Protein AF-X1BJ03-F1 (afdb_monomer_lite)

InterPro domains:
  IPR021871 Protein of unknown function DUF3482 [PF11981] (93-290)

Radius of gyration: 31.01 Å; chains: 1; bounding box: 67×54×96 Å

Foldseek 3Di:
DLVVLVVVLVPDPQNLVSLVVVLVVCVVPPPPPVVSVVSVVVNVQDEEEAEDALCDADDPVVLSVLSSVQSSVGQYEYEHAHPDPNPRVVVVCVSVVVRHPYYYYDHPVPDDLVSVLVVLCVSLVRDVVCVVVSNVVSVVSVVLVVVLVVVLVVLVVVLVVCLQPDDDDDDDDVPDDCVVVVVVRVVVNLVVSLVSLVVSVVVSCVSVVVVVVPVVPVPPVPVSVPLPDPVSVVVLVDDPVNVVVPDDPPDDPDDDDDDDDPDPDDPPPDPPDDRPSDDHDDDDDDDDDDDD

pLDDT: mean 72.12, std 21.77, range [25.84, 94.5]

Secondary structure (DSSP, 8-state):
-HHHHHHHHHH-S-HHHHHHHHHHHTTTSSTTHHHHHHHHHHTT-PPEEEEE-TTS---HHHHHHHHHHHHT---EEEEE--SS--TTHHHHHHHHHTT-SEEEE--TTT--HHHHHHHHHHHHHH-GGGHHHHHHHHHHHHHHHHHHHHHHHHHHHHHHHHHHT--------TT--HHHHHHHHHHHHHHHHHHHHHHHHHHHHHHTTGGGGTGGGT---TTGGGTTSTTHHHHTT--THHHHHSS------SS--------S-------TT-------------------

Organism: NCBI:txid412755

Sequence (292 aa):
MLAEVGSPLSESRDPLAELRQFCEKYSASDQFEAEREVCRVLCEEPAVLYVIDSSKPLRKIHEAEMELLMLTGLPRLAILNPTADPVHESEWRAKLGQRFGAVATFNAHQARARDRVALVRTLATVVDKWRDKLSQIADEIENDWSHRVNESAHSIVKLLSKSIGHTRTVAVAPGENREPLIEAAKKKFHSDLQEKERLLHSTLQSLFLHEKVGLAEKVELTYLSDLFSSETWQVFGLPWWALLSGGVSVGAMVGGTTGAKIGAGGEVAMPSGIPLTLGALTGVVVGGVGGG

Structure (mmCIF, N/CA/C/O backbone):
data_AF-X1BJ03-F1
#
_entry.id   AF-X1BJ03-F1
#
loop_
_atom_site.group_PDB
_atom_site.id
_atom_site.type_symbol
_atom_site.label_atom_id
_atom_site.label_alt_id
_atom_site.label_comp_id
_atom_site.label_asym_id
_atom_site.label_entity_id
_atom_site.label_seq_id
_atom_site.pdbx_PDB_ins_code
_atom_site.Cartn_x
_atom_site.Cartn_y
_atom_site.Cartn_z
_atom_site.occupancy
_atom_site.B_iso_or_equiv
_atom_site.auth_seq_id
_atom_site.auth_comp_id
_atom_site.auth_asym_id
_atom_site.auth_atom_id
_atom_site.pdbx_PDB_model_num
ATOM 1 N N . MET A 1 1 ? -13.400 11.963 27.910 1.00 64.00 1 MET A N 1
ATOM 2 C CA . MET A 1 1 ? -14.148 10.943 27.146 1.00 64.00 1 MET A CA 1
ATOM 3 C C . MET A 1 1 ? -14.064 9.547 27.767 1.00 64.00 1 MET A C 1
ATOM 5 O O . MET A 1 1 ? -15.058 9.110 28.313 1.00 64.00 1 MET A O 1
ATOM 9 N N . LEU A 1 2 ? -12.920 8.851 27.762 1.00 62.56 2 LEU A N 1
ATOM 10 C CA . LEU A 1 2 ? -12.821 7.466 28.271 1.00 62.56 2 LEU A CA 1
ATOM 11 C C . LEU A 1 2 ? -13.302 7.266 29.720 1.00 62.56 2 LEU A C 1
ATOM 13 O O . LEU A 1 2 ? -13.986 6.292 30.002 1.00 62.56 2 LEU A O 1
ATOM 17 N N . ALA A 1 3 ? -13.013 8.213 30.615 1.00 64.75 3 ALA A N 1
ATOM 18 C CA . ALA A 1 3 ? -13.516 8.174 31.992 1.00 64.75 3 ALA A CA 1
ATOM 19 C C . ALA A 1 3 ? -15.040 8.399 32.107 1.00 64.75 3 ALA A C 1
ATOM 21 O O . ALA A 1 3 ? -15.644 7.948 33.069 1.00 64.75 3 ALA A O 1
ATOM 22 N N . GLU A 1 4 ? -15.655 9.076 31.132 1.00 67.00 4 GLU A N 1
ATOM 23 C CA . GLU A 1 4 ? -17.098 9.378 31.102 1.00 67.00 4 GLU A CA 1
ATOM 24 C C . GLU A 1 4 ? -17.901 8.282 30.391 1.00 67.00 4 GLU A C 1
ATOM 26 O O . GLU A 1 4 ? -19.035 8.009 30.761 1.00 67.00 4 GLU A O 1
ATOM 31 N N . VAL A 1 5 ? -17.320 7.659 29.361 1.00 70.19 5 VAL A N 1
ATOM 32 C CA . VAL A 1 5 ? -18.039 6.777 28.426 1.00 70.19 5 VAL A CA 1
ATOM 33 C C . VAL A 1 5 ? -17.589 5.316 28.546 1.00 70.19 5 VAL A C 1
ATOM 35 O O . VAL A 1 5 ? -18.320 4.417 28.153 1.00 70.19 5 VAL A O 1
ATOM 38 N N . GLY A 1 6 ? -16.432 5.039 29.159 1.00 69.94 6 GLY A N 1
ATOM 39 C CA . GLY A 1 6 ? -15.895 3.681 29.299 1.00 69.94 6 GLY A CA 1
ATOM 40 C C . GLY A 1 6 ? -16.767 2.749 30.147 1.00 69.94 6 GLY A C 1
ATOM 41 O O . GLY A 1 6 ? -17.059 1.638 29.711 1.00 69.94 6 GLY A O 1
ATOM 42 N N . SER A 1 7 ? -17.237 3.205 31.317 1.00 73.44 7 SER A N 1
ATOM 43 C CA . SER A 1 7 ? -18.132 2.399 32.168 1.00 73.44 7 SER A CA 1
ATOM 44 C C . SER A 1 7 ? -19.486 2.141 31.486 1.00 73.44 7 SER A C 1
ATOM 46 O O . SER A 1 7 ? -19.841 0.968 31.359 1.00 73.44 7 SER A O 1
ATOM 48 N N . PRO A 1 8 ? -20.188 3.168 30.946 1.00 73.44 8 PRO A N 1
ATOM 49 C CA . PRO A 1 8 ? -21.426 2.960 30.185 1.00 73.44 8 PRO A CA 1
ATOM 50 C C . PRO A 1 8 ? -21.271 1.995 29.004 1.00 73.44 8 PRO A C 1
ATOM 52 O O . PRO A 1 8 ? -22.096 1.107 28.819 1.00 73.44 8 PRO A O 1
ATOM 55 N N . LEU A 1 9 ? -20.183 2.108 28.233 1.00 76.50 9 LEU A N 1
ATOM 56 C CA . LEU A 1 9 ? -19.934 1.243 27.075 1.00 76.50 9 LEU A CA 1
ATOM 57 C C . LEU A 1 9 ? -19.693 -0.219 27.451 1.00 76.50 9 LEU A C 1
ATOM 59 O O . LEU A 1 9 ? -20.066 -1.108 26.692 1.00 76.50 9 LEU A O 1
ATOM 63 N N . SER A 1 10 ? -19.051 -0.469 28.593 1.00 75.12 10 SER A N 1
ATOM 64 C CA . SER A 1 10 ? -18.763 -1.831 29.053 1.00 75.12 10 SER A CA 1
ATOM 65 C C . SER A 1 10 ? -20.000 -2.57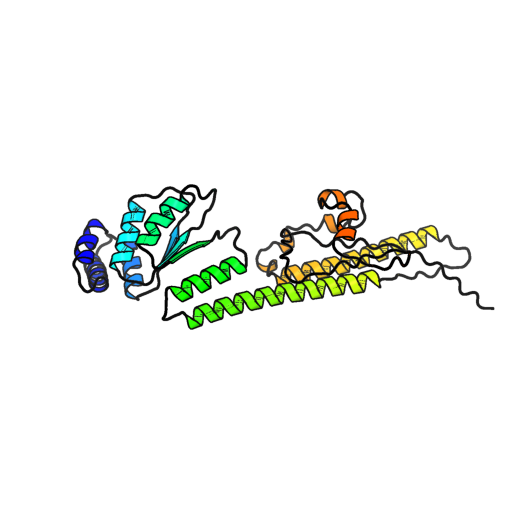0 29.574 1.00 75.12 10 SER A C 1
ATOM 67 O O . SER A 1 10 ? -20.064 -3.795 29.490 1.00 75.12 10 SER A O 1
ATOM 69 N N . GLU A 1 11 ? -20.985 -1.830 30.090 1.00 79.19 11 GLU A N 1
ATOM 70 C CA . GLU A 1 11 ? -22.208 -2.378 30.688 1.00 79.19 11 GLU A CA 1
ATOM 71 C C . GLU A 1 11 ? -23.394 -2.406 29.709 1.00 79.19 11 GLU A C 1
ATOM 73 O O . GLU A 1 11 ? -24.360 -3.148 29.921 1.00 79.19 11 GLU A O 1
ATOM 78 N N . SER A 1 12 ? -23.338 -1.616 28.633 1.00 78.50 12 SER A N 1
ATOM 79 C CA . SER A 1 12 ? -24.446 -1.473 27.690 1.00 78.50 12 SER A CA 1
ATOM 80 C C . SER A 1 12 ? -24.578 -2.655 26.729 1.00 78.50 12 SER A C 1
ATOM 82 O O . SER A 1 12 ? -23.605 -3.244 26.259 1.00 78.50 12 SER A O 1
ATOM 84 N N . ARG A 1 13 ? -25.831 -2.982 26.392 1.00 75.62 13 ARG A N 1
ATOM 85 C CA . ARG A 1 13 ? -26.164 -3.948 25.331 1.00 75.62 13 ARG A CA 1
ATOM 86 C C . ARG A 1 13 ? -26.074 -3.340 23.930 1.00 75.62 13 ARG A C 1
ATOM 88 O O . ARG A 1 13 ? -25.991 -4.099 22.970 1.00 75.62 13 ARG A O 1
ATOM 95 N N . ASP A 1 14 ? -26.106 -2.011 23.825 1.00 84.12 14 ASP A N 1
ATOM 96 C CA . ASP A 1 14 ? -25.940 -1.264 22.575 1.00 84.12 14 ASP A CA 1
ATOM 97 C C . ASP A 1 14 ? -24.886 -0.157 22.771 1.00 84.12 14 ASP A C 1
ATOM 99 O O . ASP A 1 14 ? -25.216 0.987 23.100 1.00 84.12 14 ASP A O 1
ATOM 103 N N . PRO A 1 15 ? -23.598 -0.487 22.575 1.00 83.81 15 PRO A N 1
ATOM 104 C CA . PRO A 1 15 ? -22.502 0.459 22.759 1.00 83.81 15 PRO A CA 1
ATOM 105 C C . PRO A 1 15 ? -22.586 1.688 21.842 1.00 83.81 15 PRO A C 1
ATOM 107 O O . PRO A 1 15 ? -22.131 2.771 22.205 1.00 83.81 15 PRO A O 1
ATOM 110 N N . LEU A 1 16 ? -23.183 1.564 20.652 1.00 85.25 16 LEU A N 1
ATOM 111 C CA . LEU A 1 16 ? -23.319 2.692 19.728 1.00 85.25 16 LEU A CA 1
ATOM 112 C C . LEU A 1 16 ? -24.408 3.665 20.190 1.00 85.25 16 LEU A C 1
ATOM 114 O O . LEU A 1 16 ? -24.266 4.871 19.992 1.00 85.25 16 LEU A O 1
ATOM 118 N N . ALA A 1 17 ? -25.468 3.179 20.841 1.00 85.38 17 ALA A N 1
ATOM 119 C CA . ALA A 1 17 ? -26.456 4.052 21.472 1.00 85.38 17 ALA A CA 1
ATOM 120 C C . ALA A 1 17 ? -25.841 4.914 22.587 1.00 85.38 17 ALA A C 1
ATOM 122 O O . ALA A 1 17 ? -26.161 6.099 22.669 1.00 85.38 17 ALA A O 1
ATOM 123 N N . GLU A 1 18 ? -24.915 4.370 23.383 1.00 87.25 18 GLU A N 1
ATOM 124 C CA . GLU A 1 18 ? -24.184 5.145 24.401 1.00 87.25 18 GLU A CA 1
ATOM 125 C C . GLU A 1 18 ? -23.322 6.247 23.770 1.00 87.25 18 GLU A C 1
ATOM 127 O O . GLU A 1 18 ? -23.299 7.382 24.252 1.00 87.25 18 GLU A O 1
ATOM 132 N N . LEU A 1 19 ? -22.651 5.953 22.647 1.00 85.88 19 LEU A N 1
ATOM 133 C CA . LEU A 1 19 ? -21.899 6.969 21.902 1.00 85.88 19 LEU A CA 1
ATOM 134 C C . LEU A 1 19 ? -22.815 8.078 21.366 1.00 85.88 19 LEU A C 1
ATOM 136 O O . LEU A 1 19 ? -22.455 9.253 21.445 1.00 85.88 19 LEU A O 1
ATOM 140 N N . ARG A 1 20 ? -24.013 7.733 20.869 1.00 85.94 20 ARG A N 1
ATOM 141 C CA . ARG A 1 20 ? -25.010 8.725 20.425 1.00 85.94 20 ARG A CA 1
ATOM 142 C C . ARG A 1 20 ? -25.479 9.602 21.584 1.00 85.94 20 ARG A C 1
ATOM 144 O O . ARG A 1 20 ? -25.468 10.822 21.453 1.00 85.94 20 ARG A O 1
ATOM 151 N N . GLN A 1 21 ? -25.803 9.006 22.732 1.00 86.19 21 GLN A N 1
ATOM 152 C CA . GLN A 1 21 ? -26.204 9.753 23.928 1.00 86.19 21 GLN A CA 1
ATOM 153 C C . GLN A 1 21 ? -25.088 10.675 24.431 1.00 86.19 2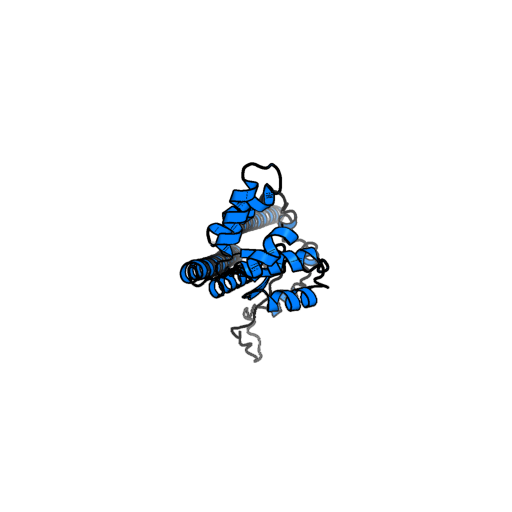1 GLN A C 1
ATOM 155 O O . GLN A 1 21 ? -25.355 11.808 24.830 1.00 86.19 21 GLN A O 1
ATOM 160 N N . PHE A 1 22 ? -23.828 10.235 24.369 1.00 85.62 22 PHE A N 1
ATOM 161 C CA . PHE A 1 22 ? -22.682 11.090 24.672 1.00 85.62 22 PHE A CA 1
ATOM 162 C C . PHE A 1 22 ? -22.610 12.294 23.718 1.00 85.62 22 PHE A C 1
ATOM 164 O O . PHE A 1 22 ? -22.495 13.433 24.177 1.00 85.62 22 PHE A O 1
ATOM 171 N N . CYS A 1 23 ? -22.735 12.073 22.405 1.00 85.75 23 CYS A N 1
ATOM 172 C CA . CYS A 1 23 ? -22.782 13.158 21.423 1.00 85.75 23 CYS A CA 1
ATOM 173 C C . CYS A 1 23 ? -23.924 14.144 21.691 1.00 85.75 23 CYS A C 1
ATOM 175 O O . CYS A 1 23 ? -23.704 15.353 21.626 1.00 85.75 23 CYS A O 1
ATOM 177 N N . GLU A 1 24 ? -25.119 13.649 22.017 1.00 86.69 24 GLU A N 1
ATOM 178 C CA . GLU A 1 24 ? -26.298 14.468 22.313 1.00 86.69 24 GLU A CA 1
ATOM 179 C C . GLU A 1 24 ? -26.117 15.287 23.598 1.00 86.69 24 GLU A C 1
ATOM 181 O O . GLU A 1 24 ? -26.355 16.498 23.596 1.00 86.69 24 GLU A O 1
ATOM 186 N N . LYS A 1 25 ? -25.610 14.663 24.671 1.00 87.12 25 LYS A N 1
ATOM 187 C CA . LYS A 1 25 ? -25.363 15.299 25.977 1.00 87.12 25 LYS A CA 1
ATOM 188 C C . LYS A 1 25 ? -24.418 16.493 25.869 1.00 87.12 25 LYS A C 1
ATOM 190 O O . LYS A 1 25 ? -24.635 17.509 26.526 1.00 87.12 25 LYS A O 1
ATOM 195 N N . TYR A 1 26 ? -23.379 16.379 25.044 1.00 85.00 26 TYR A N 1
ATOM 196 C CA . TYR A 1 26 ? -22.383 17.436 24.859 1.00 85.00 26 TYR A CA 1
ATOM 197 C C . TYR A 1 26 ? -22.630 18.288 23.607 1.00 85.00 26 TYR A C 1
ATOM 199 O O . TYR A 1 26 ? -21.811 19.148 23.306 1.00 85.00 26 TYR A O 1
ATOM 207 N N . SER A 1 27 ? -23.749 18.111 22.898 1.00 81.50 27 SER A N 1
ATOM 208 C CA . SER A 1 27 ? -24.012 18.790 21.617 1.00 81.50 27 SER A CA 1
ATOM 209 C C . SER A 1 27 ? -24.036 20.323 21.711 1.00 81.50 27 SER A C 1
ATOM 211 O O . SER A 1 27 ? -23.615 20.997 20.776 1.00 81.50 27 SER A O 1
ATOM 213 N N . ALA A 1 28 ? -24.471 20.873 22.849 1.00 80.06 28 ALA A N 1
ATOM 214 C CA . ALA A 1 28 ? -24.547 22.313 23.114 1.00 80.06 28 ALA A CA 1
ATOM 215 C C . ALA A 1 28 ? -23.324 22.879 23.869 1.00 80.06 28 ALA A C 1
ATOM 217 O O . ALA A 1 28 ? -23.352 24.026 24.311 1.00 80.06 28 ALA A O 1
ATOM 218 N N . SER A 1 29 ? -22.275 22.076 24.071 1.00 83.81 29 SER A N 1
ATOM 219 C CA . SER A 1 29 ? -21.064 22.459 24.804 1.00 83.81 29 SER A CA 1
ATOM 220 C C . SER A 1 29 ? -19.853 22.543 23.874 1.00 83.81 29 SER A C 1
ATOM 222 O O . SER A 1 29 ? -19.720 21.741 22.953 1.00 83.81 29 SER A O 1
ATOM 224 N N . ASP A 1 30 ? -18.904 23.430 24.168 1.00 82.00 30 ASP A N 1
ATOM 225 C CA . ASP A 1 30 ? -17.594 23.456 23.491 1.00 82.00 30 ASP A CA 1
ATOM 226 C C . ASP A 1 30 ? -16.650 22.341 23.992 1.00 82.00 30 ASP A C 1
ATOM 228 O O . ASP A 1 30 ? -15.527 22.184 23.519 1.00 82.00 30 ASP A O 1
ATOM 232 N N . GLN A 1 31 ? -17.085 21.538 24.969 1.00 81.75 31 GLN A N 1
ATOM 233 C CA . GLN A 1 31 ? -16.308 20.413 25.482 1.00 81.75 31 GLN A CA 1
ATOM 234 C C . GLN A 1 31 ? -16.394 19.197 24.551 1.00 81.75 31 GLN A C 1
ATOM 236 O O . GLN A 1 31 ? -17.483 18.796 24.144 1.00 81.75 31 GLN A O 1
ATOM 241 N N . PHE A 1 32 ? -15.247 18.556 24.305 1.00 80.25 32 PHE A N 1
ATOM 242 C CA . PHE A 1 32 ? -15.119 17.310 23.536 1.00 80.25 32 PHE A CA 1
ATOM 243 C C . PHE A 1 32 ? -15.523 17.406 22.054 1.00 80.25 32 PHE A C 1
ATOM 245 O O . PHE A 1 32 ? -16.040 16.446 21.484 1.00 80.25 32 PHE A O 1
ATOM 252 N N . GLU A 1 33 ? -15.309 18.560 21.416 1.00 84.38 33 GLU A N 1
ATOM 253 C CA . GLU A 1 33 ? -15.665 18.780 20.006 1.00 84.38 33 GLU A CA 1
ATOM 254 C C . GLU A 1 33 ? -15.064 17.717 19.067 1.00 84.38 33 GLU A C 1
ATOM 256 O O . GLU A 1 33 ? -15.784 17.125 18.261 1.00 84.38 33 GLU A O 1
ATOM 261 N N . ALA A 1 34 ? -13.770 17.411 19.218 1.00 82.50 34 ALA A N 1
ATOM 262 C CA . ALA A 1 34 ? -13.080 16.419 18.393 1.00 82.50 34 ALA A CA 1
ATOM 263 C C . ALA A 1 34 ? -13.627 14.998 18.614 1.00 82.50 34 ALA A C 1
ATOM 265 O O . ALA A 1 34 ? -13.832 14.244 17.664 1.00 82.50 34 ALA A O 1
ATOM 266 N N . GLU A 1 35 ? -13.903 14.627 19.863 1.00 83.94 35 GLU A N 1
ATOM 267 C CA . GLU A 1 35 ? -14.436 13.312 20.204 1.00 83.94 35 GLU A CA 1
ATOM 268 C C . GLU A 1 35 ? -15.870 13.122 19.712 1.00 83.94 35 GLU A C 1
ATOM 270 O O . GLU A 1 35 ? -16.223 12.016 19.296 1.00 83.94 35 GLU A O 1
ATOM 275 N N . ARG A 1 36 ? -16.691 14.182 19.706 1.00 85.06 36 ARG A N 1
ATOM 276 C CA . ARG A 1 36 ? -18.037 14.127 19.118 1.00 85.06 36 ARG A CA 1
ATOM 277 C C . ARG A 1 36 ? -17.983 13.826 17.627 1.00 85.06 36 ARG A C 1
ATOM 279 O O . ARG A 1 36 ? -18.795 13.035 17.154 1.00 85.06 36 ARG A O 1
ATOM 286 N N . GLU A 1 37 ? -17.033 14.414 16.906 1.00 85.00 37 GLU A N 1
ATOM 287 C CA . GLU A 1 37 ? -16.885 14.163 15.473 1.00 85.00 37 GLU A CA 1
ATOM 288 C C . GLU A 1 37 ? -16.470 12.713 15.196 1.00 85.00 37 GLU A C 1
ATOM 290 O O . GLU A 1 37 ? -17.056 12.049 14.341 1.00 85.00 37 GLU A O 1
ATOM 295 N N . VAL A 1 38 ? -15.539 12.169 15.986 1.00 85.31 38 VAL A N 1
ATOM 296 C CA . VAL A 1 38 ? -15.167 10.749 15.899 1.00 85.31 38 VAL A CA 1
ATOM 297 C C . VAL A 1 38 ? -16.368 9.849 16.199 1.00 85.31 38 VAL A C 1
ATOM 299 O O . VAL A 1 38 ? -16.640 8.917 15.445 1.00 85.31 38 VAL A O 1
ATOM 302 N N . CYS A 1 39 ? -17.126 10.132 17.260 1.00 85.81 39 CYS A N 1
ATOM 303 C CA . CYS A 1 39 ? -18.311 9.349 17.617 1.00 85.81 39 CYS A CA 1
ATOM 304 C C . CYS A 1 39 ? -19.387 9.386 16.530 1.00 85.81 39 CYS A C 1
ATOM 306 O O . CYS A 1 39 ? -19.993 8.353 16.249 1.00 85.81 39 CYS A O 1
ATOM 308 N N . ARG A 1 40 ? -19.594 10.542 15.887 1.00 86.25 40 ARG A N 1
ATOM 309 C CA . ARG A 1 40 ? -20.525 10.695 14.763 1.00 86.25 40 ARG A CA 1
ATOM 310 C C . ARG A 1 40 ? -20.173 9.739 13.627 1.00 86.25 40 ARG A C 1
ATOM 312 O O . ARG A 1 40 ? -21.050 9.021 13.161 1.00 86.25 40 ARG A O 1
ATOM 319 N N . VAL A 1 41 ? -18.893 9.666 13.261 1.00 88.94 41 VAL A N 1
ATOM 320 C CA . VAL A 1 41 ? -18.400 8.727 12.244 1.00 88.94 41 VAL A CA 1
ATOM 321 C C . VAL A 1 41 ? -18.564 7.276 12.701 1.00 88.94 41 VAL A C 1
ATOM 323 O O . VAL A 1 41 ? -19.019 6.446 11.926 1.00 88.94 41 VAL A O 1
ATOM 326 N N . LEU A 1 42 ? -18.258 6.950 13.962 1.00 88.69 42 LEU A N 1
ATOM 327 C CA . LEU A 1 42 ? -18.433 5.588 14.491 1.00 88.69 42 LEU A CA 1
ATOM 328 C C . LEU A 1 42 ? -19.903 5.133 14.487 1.00 88.69 42 LEU A C 1
ATOM 330 O O . LEU A 1 42 ? -20.176 3.948 14.309 1.00 88.69 42 LEU A O 1
ATOM 334 N N . CYS A 1 43 ? -20.851 6.063 14.634 1.00 88.25 43 CYS A N 1
ATOM 335 C CA . CYS A 1 43 ? -22.285 5.776 14.569 1.00 88.25 43 CYS A CA 1
ATOM 336 C C . CYS A 1 43 ? -22.784 5.408 13.163 1.00 88.25 43 CYS A C 1
ATOM 338 O O . CYS A 1 43 ? -23.891 4.880 13.058 1.00 88.25 43 CYS A O 1
ATOM 340 N N . GLU A 1 44 ? -21.997 5.665 12.111 1.00 88.19 44 GLU A N 1
ATOM 341 C CA . GLU A 1 44 ? -22.261 5.208 10.735 1.00 88.19 44 GLU A CA 1
ATOM 342 C C . GLU A 1 44 ? -21.822 3.749 10.499 1.00 88.19 44 GLU A C 1
ATOM 344 O O . GLU A 1 44 ? -21.894 3.244 9.378 1.00 88.19 44 GLU A O 1
ATOM 349 N N . GLU A 1 45 ? -21.360 3.071 11.556 1.00 88.44 45 GLU A N 1
ATOM 350 C CA . GLU A 1 45 ? -20.859 1.695 11.541 1.00 88.44 45 GLU A CA 1
ATOM 351 C C . GLU A 1 45 ? -19.747 1.447 10.495 1.00 88.44 45 GLU A C 1
ATOM 353 O O . GLU A 1 45 ? -19.831 0.518 9.678 1.00 88.44 45 GLU A O 1
ATOM 358 N N . PRO A 1 46 ? -18.678 2.269 10.483 1.00 89.69 46 PRO A N 1
ATOM 359 C CA . PRO A 1 46 ? -17.564 2.091 9.566 1.00 89.69 46 PRO A CA 1
ATOM 360 C C . PRO A 1 46 ? -16.705 0.887 9.971 1.00 89.69 46 PRO A C 1
ATOM 362 O O . PRO A 1 46 ? -16.708 0.440 11.119 1.00 89.69 46 PRO A O 1
ATOM 365 N N . ALA A 1 47 ? -15.873 0.417 9.040 1.00 87.06 47 ALA A N 1
ATOM 366 C CA . ALA A 1 47 ? -14.719 -0.391 9.415 1.00 87.06 47 ALA A CA 1
ATOM 367 C C . ALA A 1 47 ? -13.577 0.522 9.876 1.00 87.06 47 ALA A C 1
ATOM 369 O O . ALA A 1 47 ? -13.238 1.497 9.204 1.00 87.06 47 ALA A O 1
ATOM 370 N N . VAL A 1 48 ? -12.962 0.188 11.006 1.00 89.94 48 VAL A N 1
ATOM 371 C CA . VAL A 1 48 ? -11.915 0.995 11.632 1.00 89.94 48 VAL A CA 1
ATOM 372 C C . VAL A 1 48 ? -10.536 0.498 11.213 1.00 89.94 48 VAL A C 1
ATOM 374 O O . VAL A 1 48 ? -10.188 -0.670 11.399 1.00 89.94 48 VAL A O 1
ATOM 377 N N . LEU A 1 49 ? -9.719 1.414 10.694 1.00 90.25 49 LEU A N 1
ATOM 378 C CA . LEU A 1 49 ? -8.309 1.176 10.417 1.00 90.25 49 LEU A CA 1
ATOM 379 C C . LEU A 1 49 ? -7.451 1.867 11.476 1.00 90.25 49 LEU A C 1
ATOM 381 O O . LEU A 1 49 ? -7.360 3.092 11.499 1.00 90.25 49 LEU A O 1
ATOM 385 N N . TYR A 1 50 ? -6.822 1.087 12.353 1.00 91.62 50 TYR A N 1
ATOM 386 C CA . TYR A 1 50 ? -5.968 1.617 13.414 1.00 91.62 50 TYR A CA 1
ATOM 387 C C . TYR A 1 50 ? -4.501 1.556 12.988 1.00 91.62 50 TYR A C 1
ATOM 389 O O . TYR A 1 50 ? -3.895 0.486 12.981 1.00 91.62 50 TYR A O 1
ATOM 397 N N . VAL A 1 51 ? -3.939 2.697 12.588 1.00 92.44 51 VAL A N 1
ATOM 398 C CA . VAL A 1 51 ? -2.560 2.795 12.088 1.00 92.44 51 VAL A CA 1
ATOM 399 C C . VAL A 1 51 ? -1.640 3.272 13.203 1.00 92.44 51 VAL A C 1
ATOM 401 O O . VAL A 1 51 ? -1.844 4.356 13.746 1.00 92.44 51 VAL A O 1
ATOM 404 N N . ILE A 1 52 ? -0.603 2.492 13.511 1.00 92.38 52 ILE A N 1
ATOM 405 C CA . ILE A 1 52 ? 0.392 2.846 14.527 1.00 92.38 52 ILE A CA 1
ATOM 406 C C . ILE A 1 52 ? 1.813 2.725 13.995 1.00 92.38 52 ILE A C 1
ATOM 408 O O . ILE A 1 52 ? 2.106 1.942 13.095 1.00 92.38 52 ILE A O 1
ATOM 412 N N . ASP A 1 53 ? 2.708 3.506 14.588 1.00 91.38 53 ASP A N 1
ATOM 413 C CA . ASP A 1 53 ? 4.140 3.473 14.313 1.00 91.38 53 ASP A CA 1
ATOM 414 C C . ASP A 1 53 ? 4.819 2.479 15.265 1.00 91.38 53 ASP A C 1
ATOM 416 O O . ASP A 1 53 ? 5.005 2.773 16.449 1.00 91.38 53 ASP A O 1
ATOM 420 N N . SER A 1 54 ? 5.169 1.289 14.762 1.00 89.62 54 SER A N 1
ATOM 421 C CA . SER A 1 54 ? 5.773 0.214 15.569 1.00 89.62 54 SER A CA 1
ATOM 422 C C . SER A 1 54 ? 7.220 0.496 15.987 1.00 89.62 54 SER A C 1
ATOM 424 O O . SER A 1 54 ? 7.793 -0.262 16.771 1.00 89.62 54 SER A O 1
ATOM 426 N N . SER A 1 55 ? 7.803 1.606 15.526 1.00 88.75 55 SER A N 1
ATOM 427 C CA . SER A 1 55 ? 9.093 2.108 16.005 1.00 88.75 55 SER A CA 1
ATOM 428 C C . SER A 1 55 ? 8.981 2.846 17.345 1.00 88.75 55 SER A C 1
ATOM 430 O O . SER A 1 55 ? 9.996 3.124 17.979 1.00 88.75 55 SER A O 1
ATOM 432 N N . LYS A 1 56 ? 7.763 3.176 17.800 1.00 90.38 56 LYS A N 1
ATOM 433 C CA . LYS A 1 56 ? 7.517 3.886 19.065 1.00 90.38 56 LYS A CA 1
ATOM 434 C C . LYS A 1 56 ? 6.944 2.950 20.133 1.00 90.38 56 LYS A C 1
ATOM 436 O O . LYS A 1 56 ? 6.180 2.042 19.801 1.00 90.38 56 LYS A O 1
ATOM 441 N N . PRO A 1 57 ? 7.254 3.190 21.421 1.00 92.00 57 PRO A N 1
ATOM 442 C CA . PRO A 1 57 ? 6.758 2.357 22.506 1.00 92.00 57 PRO A CA 1
ATOM 443 C C . PRO A 1 57 ? 5.248 2.506 22.689 1.00 92.00 57 PRO A C 1
ATOM 445 O O . PRO A 1 57 ? 4.663 3.574 22.453 1.00 92.00 57 PRO A O 1
ATOM 448 N N . LEU A 1 58 ? 4.629 1.435 23.176 1.00 90.62 58 LEU A N 1
ATOM 449 C CA . LEU A 1 58 ? 3.227 1.422 23.555 1.00 90.62 58 LEU A CA 1
ATOM 450 C C . LEU A 1 58 ? 2.992 2.330 24.776 1.00 90.62 58 LEU A C 1
ATOM 452 O O . LEU A 1 58 ? 3.805 2.417 25.695 1.00 90.62 58 LEU A O 1
ATOM 456 N N . ARG A 1 59 ? 1.870 3.056 24.773 1.00 91.44 59 ARG A N 1
ATOM 457 C CA . ARG A 1 59 ? 1.494 4.020 25.815 1.00 91.44 59 ARG A CA 1
ATOM 458 C C . ARG A 1 59 ? 0.106 3.684 26.345 1.00 91.44 59 ARG A C 1
ATOM 460 O O . ARG A 1 59 ? -0.725 3.162 25.607 1.00 91.44 59 ARG A O 1
ATOM 467 N N . LYS A 1 60 ? -0.178 4.088 27.588 1.00 88.75 60 LYS A N 1
ATOM 468 C CA . LYS A 1 60 ? -1.497 3.900 28.224 1.00 88.75 60 LYS A CA 1
ATOM 469 C C . LYS A 1 60 ? -2.650 4.511 27.425 1.00 88.75 60 LYS A C 1
ATOM 471 O O . LYS A 1 60 ? -3.743 3.963 27.425 1.00 88.75 60 LYS A O 1
ATOM 476 N N . ILE A 1 61 ? -2.401 5.621 26.726 1.00 86.69 61 ILE A N 1
ATOM 477 C CA . ILE A 1 61 ? -3.414 6.240 25.863 1.00 86.69 61 ILE A CA 1
ATOM 478 C C . ILE A 1 61 ? -3.841 5.301 24.728 1.00 86.69 61 ILE A C 1
ATOM 480 O O . ILE A 1 61 ? -5.033 5.145 24.504 1.00 86.69 61 ILE A O 1
ATOM 484 N N . HIS A 1 62 ? -2.896 4.581 24.112 1.00 90.06 62 HIS A N 1
ATOM 485 C CA . HIS A 1 62 ? -3.206 3.602 23.071 1.00 90.06 62 HIS A CA 1
ATOM 486 C C . HIS A 1 62 ? -4.020 2.436 23.640 1.00 90.06 62 HIS A C 1
ATOM 488 O O . HIS A 1 62 ? -4.945 1.955 22.999 1.00 90.06 62 HIS A O 1
ATOM 494 N N . GLU A 1 63 ? -3.711 1.975 24.858 1.00 88.38 63 GLU A N 1
ATOM 495 C CA . GLU A 1 63 ? -4.508 0.919 25.493 1.00 88.38 63 GLU A CA 1
ATOM 496 C C . GLU A 1 63 ? -5.957 1.358 25.698 1.00 88.38 63 GLU A C 1
ATOM 498 O O . GLU A 1 63 ? -6.868 0.574 25.437 1.00 88.38 63 GLU A O 1
ATOM 503 N N . ALA A 1 64 ? -6.172 2.602 26.114 1.00 86.44 64 ALA A N 1
ATOM 504 C CA . ALA A 1 64 ? -7.512 3.120 26.320 1.00 86.44 64 ALA A CA 1
ATOM 505 C C . ALA A 1 64 ? -8.257 3.328 24.984 1.00 86.44 64 ALA A C 1
ATOM 507 O O . ALA A 1 64 ? -9.421 2.961 24.866 1.00 86.44 64 ALA A O 1
ATOM 508 N N . GLU A 1 65 ? -7.584 3.818 23.938 1.00 87.44 65 GLU A N 1
ATOM 509 C CA . GLU A 1 65 ? -8.153 3.910 22.581 1.00 87.44 65 GLU A CA 1
ATOM 510 C C . GLU A 1 65 ? -8.580 2.541 22.034 1.00 87.44 65 GLU A C 1
ATOM 512 O O . GLU A 1 65 ? -9.693 2.381 21.537 1.00 87.44 65 GLU A O 1
ATOM 517 N N . MET A 1 66 ? -7.717 1.52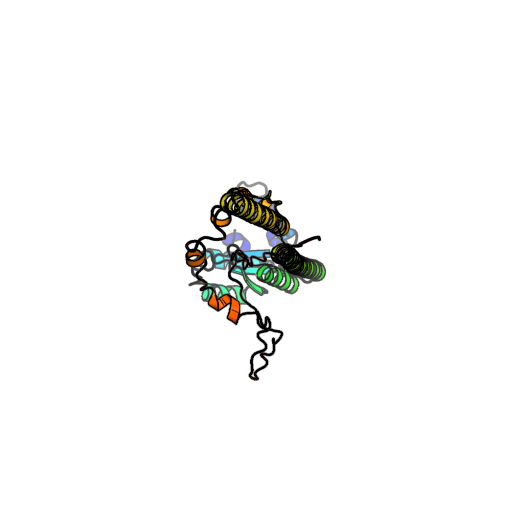8 22.149 1.00 90.06 66 MET A N 1
ATOM 518 C CA . MET A 1 66 ? -8.029 0.172 21.685 1.00 90.06 66 MET A CA 1
ATOM 519 C C . MET A 1 66 ? -9.192 -0.458 22.455 1.00 90.06 66 MET A C 1
ATOM 521 O O . MET A 1 66 ? -9.920 -1.279 21.897 1.00 90.06 66 MET A O 1
ATOM 525 N N . GLU A 1 67 ? -9.335 -0.122 23.737 1.00 87.88 67 GLU A N 1
ATOM 526 C CA . GLU A 1 67 ? -10.458 -0.557 24.564 1.00 87.88 67 GLU A CA 1
ATOM 527 C C . GLU A 1 67 ? -11.755 0.114 24.114 1.00 87.88 67 GLU A C 1
ATOM 529 O O . GLU A 1 67 ? -12.732 -0.584 23.862 1.00 87.88 67 GLU A O 1
ATOM 534 N N . LEU A 1 68 ? -11.744 1.427 23.874 1.00 85.75 68 LEU A N 1
ATOM 535 C CA . LEU A 1 68 ? -12.894 2.135 23.308 1.00 85.75 68 LEU A CA 1
ATOM 536 C C . LEU A 1 68 ? -13.352 1.496 21.992 1.00 85.75 68 LEU A C 1
ATOM 538 O O . LEU A 1 68 ? -14.517 1.140 21.848 1.00 85.75 68 LEU A O 1
ATOM 542 N N . LEU A 1 69 ? -12.418 1.287 21.059 1.00 88.75 69 LEU A N 1
ATOM 543 C CA . LEU A 1 69 ? -12.688 0.657 19.763 1.00 88.75 69 LEU A CA 1
ATOM 544 C C . LEU A 1 69 ? -13.115 -0.813 19.879 1.00 88.75 69 LEU A C 1
ATOM 546 O O . LEU A 1 69 ? -13.645 -1.373 18.926 1.00 88.75 69 LEU A O 1
ATOM 550 N N . MET A 1 70 ? -12.838 -1.474 21.003 1.00 88.62 70 MET A N 1
ATOM 551 C CA . MET A 1 70 ? -13.332 -2.825 21.278 1.00 88.62 70 MET A CA 1
ATOM 552 C C . MET A 1 70 ? -14.774 -2.817 21.702 1.00 88.62 70 MET A C 1
ATOM 554 O O . MET A 1 70 ? -15.552 -3.630 21.209 1.00 88.62 70 MET A O 1
ATOM 558 N N . LEU A 1 71 ? -15.111 -1.896 22.595 1.00 88.19 71 LEU A N 1
ATOM 559 C CA . LEU A 1 71 ? -16.451 -1.786 23.129 1.00 88.19 71 LEU A CA 1
ATOM 560 C C . LEU A 1 71 ? -17.458 -1.401 22.043 1.00 88.19 71 LEU A C 1
ATOM 562 O O . LEU A 1 71 ? -18.600 -1.822 22.129 1.00 88.19 71 LEU A O 1
ATOM 566 N N . THR A 1 72 ? -17.049 -0.699 20.979 1.00 88.00 72 THR A N 1
ATOM 567 C CA . THR A 1 72 ? -17.954 -0.383 19.858 1.00 88.00 72 THR A CA 1
ATOM 568 C C . THR A 1 72 ? -18.415 -1.603 19.055 1.00 88.00 72 THR A C 1
ATOM 570 O O . THR A 1 72 ? -19.406 -1.508 18.338 1.00 88.00 72 THR A O 1
ATOM 573 N N . GLY A 1 73 ? -17.698 -2.733 19.120 1.00 87.19 73 GLY A N 1
ATOM 574 C CA . GLY A 1 73 ? -18.017 -3.940 18.348 1.00 87.19 73 GLY A CA 1
ATOM 575 C C . GLY A 1 73 ? -17.814 -3.818 16.829 1.00 87.19 73 GLY A C 1
ATOM 576 O O . GLY A 1 73 ? -18.157 -4.745 16.096 1.00 87.19 73 GLY A O 1
ATOM 577 N N . LEU A 1 74 ? -17.249 -2.709 16.341 1.00 88.88 74 LEU A N 1
ATOM 578 C CA . LEU A 1 74 ? -17.074 -2.465 14.908 1.00 88.88 74 LEU A CA 1
ATOM 579 C C . LEU A 1 74 ? -15.947 -3.322 14.297 1.00 88.88 74 LEU A C 1
ATOM 581 O O . LEU A 1 74 ? -14.953 -3.623 14.974 1.00 88.88 74 LEU A O 1
ATOM 585 N N . PRO A 1 75 ? -16.039 -3.684 12.999 1.00 89.44 75 PRO A N 1
ATOM 586 C CA . PRO A 1 75 ? -14.952 -4.348 12.284 1.00 89.44 75 PRO A CA 1
ATOM 587 C C . PRO A 1 75 ? -13.683 -3.497 12.318 1.00 89.44 75 PRO A C 1
ATOM 589 O O . PRO A 1 75 ? -13.725 -2.299 12.042 1.00 89.44 75 PRO A O 1
ATOM 592 N N . ARG A 1 76 ? -12.542 -4.106 12.648 1.00 90.69 76 ARG A N 1
ATOM 593 C CA . ARG A 1 76 ? -11.319 -3.357 12.954 1.00 90.69 76 ARG A CA 1
ATOM 594 C C . ARG A 1 76 ? -10.048 -4.103 12.567 1.00 90.69 76 ARG A C 1
ATOM 596 O O . ARG A 1 76 ? -9.852 -5.262 12.941 1.00 90.69 76 ARG A O 1
ATOM 603 N N . LEU A 1 77 ? -9.175 -3.404 11.849 1.00 91.38 77 LEU A N 1
ATOM 604 C CA . LEU A 1 77 ? -7.870 -3.874 11.387 1.00 91.38 77 LEU A CA 1
ATOM 605 C C . LEU A 1 77 ? -6.785 -2.961 11.959 1.00 91.38 77 LEU A C 1
ATOM 607 O O . LEU A 1 77 ? -6.873 -1.741 11.821 1.00 91.38 77 LEU A O 1
ATOM 611 N N . ALA A 1 78 ? -5.748 -3.545 12.557 1.00 93.38 78 ALA A N 1
ATOM 612 C CA . ALA A 1 78 ? -4.575 -2.788 12.973 1.00 93.38 78 ALA A CA 1
ATOM 613 C C . ALA A 1 78 ? -3.464 -2.865 11.916 1.00 93.38 78 ALA A C 1
ATOM 615 O O . ALA A 1 78 ? -3.152 -3.948 11.412 1.00 93.38 78 ALA A O 1
ATOM 616 N N . ILE A 1 79 ? -2.848 -1.722 11.610 1.00 92.94 79 ILE A N 1
ATOM 617 C CA . ILE A 1 79 ? -1.687 -1.610 10.728 1.00 92.94 79 ILE A CA 1
ATOM 618 C C . ILE A 1 79 ? -0.481 -1.125 11.528 1.00 92.94 79 ILE A C 1
ATOM 620 O O . ILE A 1 79 ? -0.493 -0.036 12.098 1.00 92.94 79 ILE A O 1
ATOM 624 N N . LEU A 1 80 ? 0.588 -1.912 11.492 1.00 92.38 80 LEU A N 1
ATOM 625 C CA . LEU A 1 80 ? 1.909 -1.562 11.998 1.00 92.38 80 LEU A CA 1
ATOM 626 C C . LEU A 1 80 ? 2.706 -0.921 10.856 1.00 92.38 80 LEU A C 1
ATOM 628 O O . LEU A 1 80 ? 3.075 -1.604 9.901 1.00 92.38 80 LEU A O 1
ATOM 632 N N . ASN A 1 81 ? 2.949 0.384 10.933 1.00 91.12 81 ASN A N 1
ATOM 633 C CA . ASN A 1 81 ? 3.679 1.162 9.933 1.00 91.12 81 ASN A CA 1
ATOM 634 C C . ASN A 1 81 ? 5.001 1.681 10.522 1.00 91.12 81 ASN A C 1
ATOM 636 O O . ASN A 1 81 ? 5.043 2.822 10.989 1.00 91.12 81 ASN A O 1
ATOM 640 N N . PRO A 1 82 ? 6.069 0.863 10.542 1.00 88.00 82 PRO A N 1
ATOM 641 C CA . PRO A 1 82 ? 7.352 1.286 11.087 1.00 88.00 82 PRO A CA 1
ATOM 642 C C . PRO A 1 82 ? 7.955 2.414 10.252 1.00 88.00 82 PRO A C 1
ATOM 644 O O . PRO A 1 82 ? 8.147 2.276 9.041 1.00 88.00 82 PRO A O 1
ATOM 647 N N . THR A 1 83 ? 8.280 3.524 10.909 1.00 85.06 83 THR A N 1
ATOM 648 C CA . THR A 1 83 ? 9.025 4.634 10.291 1.00 85.06 83 THR A CA 1
ATOM 649 C C . THR A 1 83 ? 10.541 4.473 10.427 1.00 85.06 83 THR A C 1
ATOM 651 O O . THR A 1 83 ? 11.297 5.017 9.624 1.00 85.06 83 THR A O 1
ATOM 654 N N . ALA A 1 84 ? 10.979 3.691 11.412 1.00 83.94 84 ALA A N 1
ATOM 655 C CA . ALA A 1 84 ? 12.361 3.326 11.696 1.00 83.94 84 ALA A CA 1
ATOM 656 C C . ALA A 1 84 ? 12.438 1.839 12.104 1.00 83.94 84 ALA A C 1
ATOM 658 O O . ALA A 1 84 ? 11.541 1.058 11.784 1.00 83.94 84 ALA A O 1
ATOM 659 N N . ASP A 1 85 ? 13.492 1.436 12.815 1.00 84.69 85 ASP A N 1
ATOM 660 C CA . ASP A 1 85 ? 13.651 0.063 13.305 1.00 84.69 85 ASP A CA 1
ATOM 661 C C . ASP A 1 85 ? 12.444 -0.358 14.185 1.00 84.69 85 ASP A C 1
ATOM 663 O O . ASP A 1 85 ? 12.115 0.348 15.147 1.00 84.69 85 ASP A O 1
ATOM 667 N N . PRO A 1 86 ? 11.723 -1.448 13.854 1.00 84.75 86 PRO A N 1
ATOM 668 C CA . PRO A 1 86 ? 10.496 -1.872 14.537 1.00 84.75 86 PRO A CA 1
ATOM 669 C C . PRO A 1 86 ? 10.748 -2.568 15.891 1.00 84.75 86 PRO A C 1
ATOM 671 O O . PRO A 1 86 ? 10.214 -3.644 16.162 1.00 84.75 86 PRO A O 1
ATOM 674 N N . VAL A 1 87 ? 11.532 -1.952 16.781 1.00 88.75 87 VAL A N 1
ATOM 675 C CA . VAL A 1 87 ? 11.951 -2.539 18.073 1.00 88.75 87 VAL A CA 1
ATOM 676 C C . VAL A 1 87 ? 10.762 -2.949 18.958 1.00 88.75 87 VAL A C 1
ATOM 678 O O . VAL A 1 87 ? 10.844 -3.930 19.695 1.00 88.75 87 VAL A O 1
ATOM 681 N N . HIS A 1 88 ? 9.634 -2.236 18.863 1.00 90.25 88 HIS A N 1
ATOM 682 C CA . HIS A 1 88 ? 8.437 -2.475 19.677 1.00 90.25 88 HIS A CA 1
ATOM 683 C C . HIS A 1 88 ? 7.358 -3.308 18.966 1.00 90.25 88 HIS A C 1
ATOM 685 O O . HIS A 1 88 ? 6.265 -3.489 19.504 1.00 90.25 88 HIS A O 1
ATOM 691 N N . GLU A 1 89 ? 7.611 -3.825 17.759 1.00 90.81 89 GLU A N 1
ATOM 692 C CA . GLU A 1 89 ? 6.569 -4.486 16.964 1.00 90.81 89 GLU A CA 1
ATOM 693 C C . GLU A 1 89 ? 5.984 -5.727 17.650 1.00 90.81 89 GLU A C 1
ATOM 695 O O . GLU A 1 89 ? 4.778 -5.957 17.581 1.00 90.81 89 GLU A O 1
ATOM 700 N N . SER A 1 90 ? 6.808 -6.508 18.349 1.00 91.38 90 SER A N 1
ATOM 701 C CA . SER A 1 90 ? 6.358 -7.700 19.078 1.00 91.38 90 SER A CA 1
ATOM 702 C C . SER A 1 90 ? 5.387 -7.356 20.213 1.00 91.38 90 SER A C 1
ATOM 704 O O . SER A 1 90 ? 4.346 -8.002 20.350 1.00 91.38 90 SER A O 1
ATOM 706 N N . GLU A 1 91 ? 5.687 -6.307 20.982 1.00 93.06 91 GLU A N 1
ATOM 707 C CA . GLU A 1 91 ? 4.831 -5.779 22.048 1.00 93.06 91 GLU A CA 1
ATOM 708 C C . GLU A 1 91 ? 3.487 -5.304 21.482 1.00 93.06 91 GLU A C 1
ATOM 710 O O . GLU A 1 91 ? 2.418 -5.693 21.966 1.00 93.06 91 GLU A O 1
ATOM 715 N N . TRP A 1 92 ? 3.538 -4.527 20.397 1.00 93.94 92 TRP A N 1
ATOM 716 C CA . TRP A 1 92 ? 2.351 -4.063 19.690 1.00 93.94 92 TRP A CA 1
ATOM 717 C C . TRP A 1 92 ? 1.504 -5.220 19.162 1.00 93.94 92 TRP A C 1
ATOM 719 O O . TRP A 1 92 ? 0.298 -5.252 19.405 1.00 93.94 92 TRP A O 1
ATOM 729 N N . ARG A 1 93 ? 2.113 -6.204 18.491 1.00 92.94 93 ARG A N 1
ATOM 730 C CA . ARG A 1 93 ? 1.409 -7.386 17.968 1.00 92.94 93 ARG A CA 1
ATOM 731 C C . ARG A 1 93 ? 0.705 -8.168 19.067 1.00 92.94 93 ARG A C 1
ATOM 733 O O . ARG A 1 93 ? -0.442 -8.562 18.872 1.00 92.94 93 ARG A O 1
ATOM 740 N N . ALA A 1 94 ? 1.353 -8.363 20.215 1.00 91.88 94 ALA A N 1
ATOM 741 C CA . ALA A 1 94 ? 0.765 -9.092 21.334 1.00 91.88 94 ALA A CA 1
ATOM 742 C C . ALA A 1 94 ? -0.495 -8.399 21.880 1.00 91.88 94 ALA A C 1
ATOM 744 O O . ALA A 1 94 ? -1.496 -9.061 22.155 1.00 91.88 94 ALA A O 1
ATOM 745 N N . LYS A 1 95 ? -0.465 -7.068 22.009 1.00 92.00 95 LYS A N 1
ATOM 746 C CA . LYS A 1 95 ? -1.597 -6.276 22.514 1.00 92.00 95 LYS A CA 1
ATOM 747 C C . LYS A 1 95 ? -2.718 -6.137 21.488 1.00 92.00 95 LYS A C 1
ATOM 749 O O . LYS A 1 95 ? -3.885 -6.321 21.826 1.00 92.00 95 LYS A O 1
ATOM 754 N N . LEU A 1 96 ? -2.370 -5.863 20.233 1.00 92.69 96 LEU A N 1
ATOM 755 C CA . LEU A 1 96 ? -3.340 -5.718 19.149 1.00 92.69 96 LEU A CA 1
ATOM 756 C C . LEU A 1 96 ? -4.015 -7.051 18.816 1.00 92.69 96 LEU A C 1
ATOM 758 O O . LEU A 1 96 ? -5.215 -7.069 18.582 1.00 92.69 96 LEU A O 1
ATOM 762 N N . GLY A 1 97 ? -3.295 -8.174 18.872 1.00 88.75 97 GLY A N 1
ATOM 763 C CA . GLY A 1 97 ? -3.866 -9.499 18.608 1.00 88.75 97 GLY A CA 1
ATOM 764 C C . GLY A 1 97 ? -4.983 -9.907 19.576 1.00 88.75 97 GLY A C 1
ATOM 765 O O . GLY A 1 97 ? -5.846 -10.695 19.213 1.00 88.75 97 GLY A O 1
ATOM 766 N N . GLN A 1 98 ? -5.019 -9.339 20.786 1.00 88.38 98 GLN A N 1
ATOM 767 C CA . GLN A 1 98 ? -6.103 -9.566 21.754 1.00 88.38 98 GLN A CA 1
ATOM 768 C C . GLN A 1 98 ? -7.346 -8.716 21.461 1.00 88.38 98 GLN A C 1
ATOM 770 O O . GLN A 1 98 ? -8.426 -8.987 21.979 1.00 88.38 98 GLN A O 1
ATOM 775 N N . ARG A 1 99 ? -7.183 -7.646 20.679 1.00 88.12 99 ARG A N 1
ATOM 776 C CA . ARG A 1 99 ? -8.158 -6.565 20.533 1.00 88.12 99 ARG A CA 1
ATOM 777 C C . ARG A 1 99 ? -8.413 -6.194 19.077 1.00 88.12 99 ARG A C 1
ATOM 779 O O . ARG A 1 99 ? -8.956 -5.139 18.847 1.00 88.12 99 ARG A O 1
ATOM 786 N N . PHE A 1 100 ? -8.017 -6.956 18.073 1.00 90.69 100 PHE A N 1
ATOM 787 C CA . PHE A 1 100 ? -8.309 -6.628 16.672 1.00 90.69 100 PHE A CA 1
ATOM 788 C C . PHE A 1 100 ? -8.570 -7.912 15.900 1.00 90.69 100 PHE A C 1
ATOM 790 O O . PHE A 1 100 ? -8.029 -8.959 16.244 1.00 90.69 100 PHE A O 1
ATOM 797 N N . GLY A 1 101 ? -9.405 -7.834 14.859 1.00 85.19 101 GLY A N 1
ATOM 798 C CA . GLY A 1 101 ? -9.720 -9.002 14.031 1.00 85.19 101 GLY A CA 1
ATOM 799 C C . GLY A 1 101 ? -8.523 -9.468 13.201 1.00 85.19 101 GLY A C 1
ATOM 800 O O . GLY A 1 101 ? -8.376 -10.656 12.932 1.00 85.19 101 GLY A O 1
ATOM 801 N N . ALA A 1 102 ? -7.643 -8.536 12.834 1.00 89.38 102 ALA A N 1
ATOM 802 C CA . ALA A 1 102 ? -6.376 -8.824 12.181 1.00 89.38 102 ALA A CA 1
ATOM 803 C C . ALA A 1 102 ? -5.341 -7.729 12.479 1.00 89.38 102 ALA A C 1
ATOM 805 O O . ALA A 1 102 ? -5.683 -6.591 12.822 1.00 89.38 102 ALA A O 1
ATOM 806 N N . VAL A 1 103 ? -4.066 -8.088 12.321 1.00 91.06 103 VAL A N 1
ATOM 807 C CA . VAL A 1 103 ? -2.917 -7.188 12.469 1.00 91.06 103 VAL A CA 1
ATOM 808 C C . VAL A 1 103 ? -1.975 -7.397 11.288 1.00 91.06 103 VAL A C 1
ATOM 810 O O . VAL A 1 103 ? -1.438 -8.492 11.108 1.00 91.06 103 VAL A O 1
ATOM 813 N N . ALA A 1 104 ? -1.748 -6.347 10.503 1.00 89.25 104 ALA A N 1
ATOM 814 C CA . ALA A 1 104 ? -0.852 -6.365 9.350 1.00 89.25 104 ALA A CA 1
ATOM 815 C C . ALA A 1 104 ? 0.331 -5.414 9.566 1.00 89.25 104 ALA A C 1
ATOM 817 O O . ALA A 1 104 ? 0.161 -4.337 10.130 1.00 89.25 104 ALA A O 1
ATOM 818 N N . THR A 1 105 ? 1.519 -5.782 9.084 1.00 87.31 105 THR A N 1
ATOM 819 C CA . THR A 1 105 ? 2.644 -4.837 8.974 1.00 87.31 105 THR A CA 1
ATOM 820 C C . THR A 1 105 ? 2.669 -4.277 7.564 1.00 87.31 105 THR A C 1
ATOM 822 O O . THR A 1 105 ? 2.648 -5.033 6.595 1.00 87.31 105 THR A O 1
ATOM 825 N N . PHE A 1 106 ? 2.710 -2.954 7.449 1.00 86.44 106 PHE A N 1
ATOM 826 C CA . PHE A 1 106 ? 2.746 -2.244 6.181 1.00 86.44 106 PHE A CA 1
ATOM 827 C C . PHE A 1 106 ? 3.595 -0.981 6.324 1.00 86.44 106 PHE A C 1
ATOM 829 O O . PHE A 1 106 ? 3.141 0.019 6.873 1.00 86.44 106 PHE A O 1
ATOM 836 N N . ASN A 1 107 ? 4.829 -1.021 5.815 1.00 84.19 107 ASN A N 1
ATOM 837 C CA . ASN A 1 107 ? 5.691 0.156 5.752 1.00 84.19 107 ASN A CA 1
ATOM 838 C C . ASN A 1 107 ? 5.330 0.997 4.522 1.00 84.19 107 ASN A C 1
ATOM 840 O O . ASN A 1 107 ? 5.692 0.648 3.398 1.00 84.19 107 ASN A O 1
ATOM 844 N N . ALA A 1 108 ? 4.665 2.131 4.731 1.00 79.00 108 ALA A N 1
ATOM 845 C CA . ALA A 1 108 ? 4.194 2.988 3.644 1.00 79.00 108 ALA A CA 1
ATOM 846 C C . ALA A 1 108 ? 5.322 3.568 2.764 1.00 79.00 108 ALA A C 1
ATOM 848 O O . ALA A 1 108 ? 5.082 3.852 1.590 1.00 79.00 108 ALA A O 1
ATOM 849 N N . HIS A 1 109 ? 6.544 3.712 3.293 1.00 74.06 109 HIS A N 1
ATOM 850 C CA . HIS A 1 109 ? 7.690 4.268 2.562 1.00 74.06 109 HIS A CA 1
ATOM 851 C C . HIS A 1 109 ? 8.341 3.254 1.616 1.00 74.06 109 HIS A C 1
ATOM 853 O O . HIS A 1 109 ? 8.908 3.640 0.597 1.00 74.06 109 HIS A O 1
ATOM 859 N N . GLN A 1 110 ? 8.271 1.962 1.947 1.00 74.50 110 GLN A N 1
ATOM 860 C CA . GLN A 1 110 ? 8.912 0.883 1.184 1.00 74.50 110 GLN A CA 1
ATOM 861 C C . GLN A 1 110 ? 7.907 -0.045 0.483 1.00 74.50 110 GLN A C 1
ATOM 863 O O . GLN A 1 110 ? 8.314 -0.966 -0.226 1.00 74.50 110 GLN A O 1
ATOM 868 N N . ALA A 1 111 ? 6.604 0.189 0.672 1.00 73.38 111 ALA A N 1
ATOM 869 C CA . ALA A 1 111 ? 5.538 -0.681 0.194 1.00 73.38 111 ALA A CA 1
ATOM 870 C C . ALA A 1 111 ? 5.557 -0.865 -1.329 1.00 73.38 111 ALA A C 1
ATOM 872 O O . ALA A 1 111 ? 5.291 0.065 -2.105 1.00 73.38 111 ALA A O 1
ATOM 873 N N . ARG A 1 112 ? 5.774 -2.114 -1.743 1.00 79.31 112 ARG A N 1
ATOM 874 C CA . ARG A 1 112 ? 5.668 -2.575 -3.130 1.00 79.31 112 ARG A CA 1
ATOM 875 C C . ARG A 1 112 ? 4.218 -2.932 -3.465 1.00 79.31 112 ARG A C 1
ATOM 877 O O . ARG A 1 112 ? 3.360 -3.010 -2.587 1.00 79.31 112 ARG A O 1
ATOM 884 N N . ALA A 1 113 ? 3.937 -3.186 -4.744 1.00 76.19 113 ALA A N 1
ATOM 885 C CA . ALA A 1 113 ? 2.598 -3.572 -5.202 1.00 76.19 113 ALA A CA 1
ATOM 886 C C . ALA A 1 113 ? 2.047 -4.794 -4.444 1.00 76.19 113 ALA A C 1
ATOM 888 O O . ALA A 1 113 ? 0.920 -4.755 -3.958 1.00 76.19 113 ALA A O 1
ATOM 889 N N . ARG A 1 114 ? 2.877 -5.826 -4.234 1.00 82.19 114 ARG A N 1
ATOM 890 C CA . ARG A 1 114 ? 2.500 -7.027 -3.468 1.00 82.19 114 ARG A CA 1
ATOM 891 C C . ARG A 1 114 ? 2.057 -6.718 -2.033 1.00 82.19 114 ARG A C 1
ATOM 893 O O . ARG A 1 114 ? 1.115 -7.329 -1.544 1.00 82.19 114 ARG A O 1
ATOM 900 N N . ASP A 1 115 ? 2.703 -5.753 -1.377 1.00 85.12 115 ASP A N 1
ATOM 901 C CA . ASP A 1 115 ? 2.410 -5.406 0.017 1.00 85.12 115 ASP A CA 1
ATOM 902 C C . ASP A 1 115 ? 1.058 -4.680 0.102 1.00 85.12 115 ASP A C 1
ATOM 904 O O . ASP A 1 115 ? 0.287 -4.886 1.038 1.00 85.12 115 ASP A O 1
ATOM 908 N N . ARG A 1 116 ? 0.728 -3.883 -0.926 1.00 87.06 116 ARG A N 1
ATOM 909 C CA . ARG A 1 116 ? -0.586 -3.236 -1.074 1.00 87.06 116 ARG A CA 1
ATOM 910 C C . ARG A 1 116 ? -1.687 -4.268 -1.309 1.00 87.06 116 ARG A C 1
ATOM 912 O O . ARG A 1 116 ? -2.708 -4.213 -0.632 1.00 87.06 116 ARG A O 1
ATOM 919 N N . VAL A 1 117 ? -1.461 -5.233 -2.205 1.00 88.62 117 VAL A N 1
ATOM 920 C CA . VAL A 1 117 ? -2.397 -6.346 -2.455 1.00 88.62 117 VAL A CA 1
ATOM 921 C C . VAL A 1 117 ? -2.628 -7.150 -1.175 1.00 88.62 117 VAL A C 1
ATOM 923 O O . VAL A 1 117 ? -3.773 -7.400 -0.804 1.00 88.62 117 VAL A O 1
ATOM 926 N N . ALA A 1 118 ? -1.560 -7.501 -0.452 1.00 88.12 118 ALA A N 1
ATOM 927 C CA . ALA A 1 118 ? -1.655 -8.233 0.809 1.00 88.12 118 ALA A CA 1
ATOM 928 C C . ALA A 1 118 ? -2.471 -7.471 1.868 1.00 88.12 118 ALA A C 1
ATOM 930 O O . ALA A 1 118 ? -3.305 -8.068 2.554 1.00 88.12 118 ALA A O 1
ATOM 931 N N . LEU A 1 119 ? -2.287 -6.150 1.974 1.00 89.06 119 LEU A N 1
ATOM 932 C CA . LEU A 1 119 ? -3.059 -5.313 2.891 1.00 89.06 119 LEU A CA 1
ATOM 933 C C . LEU A 1 119 ? -4.552 -5.292 2.532 1.00 89.06 119 LEU A C 1
ATOM 935 O O . LEU A 1 119 ? -5.392 -5.512 3.404 1.00 89.06 119 LEU A O 1
ATOM 939 N N . VAL A 1 120 ? -4.886 -5.066 1.257 1.00 89.94 120 VAL A N 1
ATOM 940 C CA . VAL A 1 120 ? -6.284 -5.030 0.790 1.00 89.94 120 VAL A CA 1
ATOM 941 C C . VAL A 1 120 ? -6.957 -6.390 0.984 1.00 89.94 120 VAL A C 1
ATOM 943 O O . VAL A 1 120 ? -8.075 -6.452 1.494 1.00 89.94 120 VAL A O 1
ATOM 946 N N . ARG A 1 121 ? -6.260 -7.492 0.674 1.00 90.69 121 ARG A N 1
ATOM 947 C CA . ARG A 1 121 ? -6.757 -8.851 0.939 1.00 90.69 121 ARG A CA 1
ATOM 948 C C . ARG A 1 121 ? -6.972 -9.094 2.430 1.00 90.69 121 ARG A C 1
ATOM 950 O O . ARG A 1 121 ? -7.986 -9.672 2.802 1.00 90.69 121 ARG A O 1
ATOM 957 N N . THR A 1 122 ? -6.084 -8.600 3.294 1.00 89.62 122 THR A N 1
ATOM 958 C CA . THR A 1 122 ? -6.282 -8.683 4.751 1.00 89.62 122 THR A CA 1
ATOM 959 C C . THR A 1 122 ? -7.546 -7.931 5.171 1.00 89.62 122 THR A C 1
ATOM 961 O O . THR A 1 122 ? -8.363 -8.475 5.911 1.00 89.62 122 THR A O 1
ATOM 964 N N . LEU A 1 123 ? -7.773 -6.723 4.648 1.00 86.50 123 LEU A N 1
ATOM 965 C CA . LEU A 1 123 ? -8.993 -5.960 4.922 1.00 86.50 123 LEU A CA 1
ATOM 966 C C . LEU A 1 123 ? -10.261 -6.698 4.456 1.00 86.50 123 LEU A C 1
ATOM 968 O O . LEU A 1 123 ? -11.252 -6.724 5.186 1.00 86.50 123 LEU A O 1
ATOM 972 N N . ALA A 1 124 ? -10.207 -7.368 3.300 1.00 89.44 124 ALA A N 1
ATOM 973 C CA . ALA A 1 124 ? -11.305 -8.188 2.783 1.00 89.44 124 ALA A CA 1
ATOM 974 C C . ALA A 1 124 ? -11.670 -9.364 3.708 1.00 89.44 124 ALA A C 1
ATOM 976 O O . ALA A 1 124 ? -12.808 -9.829 3.692 1.00 89.44 124 ALA A O 1
ATOM 977 N N . THR A 1 125 ? -10.733 -9.846 4.536 1.00 86.69 125 THR A N 1
ATOM 978 C CA . THR A 1 125 ? -11.027 -10.901 5.523 1.00 86.69 125 THR A CA 1
ATOM 979 C C . THR A 1 125 ? -11.741 -10.382 6.768 1.00 86.69 125 THR A C 1
ATOM 981 O O . THR A 1 125 ? -12.518 -11.127 7.361 1.00 86.69 125 THR A O 1
ATOM 984 N N . VAL A 1 126 ? -11.507 -9.120 7.146 1.00 85.31 126 VAL A N 1
ATOM 985 C CA . VAL A 1 126 ? -12.059 -8.503 8.365 1.00 85.31 126 VAL A CA 1
ATOM 986 C C . VAL A 1 126 ? -13.494 -8.018 8.157 1.00 85.31 126 VAL A C 1
ATOM 988 O O . VAL A 1 126 ? -14.293 -8.059 9.090 1.00 85.31 126 VAL A O 1
ATOM 991 N N . VAL A 1 127 ? -13.833 -7.553 6.950 1.00 81.62 127 VAL A N 1
ATOM 992 C CA . VAL A 1 127 ? -15.124 -6.907 6.666 1.00 81.62 127 VAL A CA 1
ATOM 993 C C . VAL A 1 127 ? -15.887 -7.677 5.596 1.00 81.62 127 VAL A C 1
ATOM 995 O O . VAL A 1 127 ? -15.699 -7.454 4.402 1.00 81.62 127 VAL A O 1
ATOM 998 N N . ASP A 1 128 ? -16.808 -8.542 6.020 1.00 83.75 128 ASP A N 1
ATOM 999 C CA . ASP A 1 128 ? -17.557 -9.402 5.096 1.00 83.75 128 ASP A CA 1
ATOM 1000 C C . ASP A 1 128 ? -18.396 -8.602 4.082 1.00 83.75 128 ASP A C 1
ATOM 1002 O O . ASP A 1 128 ? -18.364 -8.875 2.886 1.00 83.75 128 ASP A O 1
ATOM 1006 N N . LYS A 1 129 ? -19.024 -7.505 4.534 1.00 85.38 129 LYS A N 1
ATOM 1007 C CA . LYS A 1 129 ? -19.814 -6.574 3.702 1.00 85.38 129 LYS A CA 1
ATOM 1008 C C . LYS A 1 129 ? -19.057 -6.042 2.478 1.00 85.38 129 LYS A C 1
ATOM 1010 O O . LYS A 1 129 ? -19.681 -5.680 1.481 1.00 85.38 129 LYS A O 1
ATOM 1015 N N . TRP A 1 130 ? -17.732 -5.926 2.563 1.00 84.06 130 TRP A N 1
ATOM 1016 C CA . TRP A 1 130 ? -16.891 -5.356 1.506 1.00 84.06 130 TRP A CA 1
ATOM 1017 C C . TRP A 1 130 ? -15.914 -6.360 0.908 1.00 84.06 130 TRP A C 1
ATOM 1019 O O . TRP A 1 130 ? -15.108 -5.964 0.068 1.00 84.06 130 TRP A O 1
ATOM 1029 N N . ARG A 1 131 ? -16.005 -7.636 1.298 1.00 89.31 131 ARG A N 1
ATOM 1030 C CA . ARG A 1 131 ? -15.108 -8.701 0.849 1.00 89.31 131 ARG A CA 1
ATOM 1031 C C . ARG A 1 131 ? -14.961 -8.706 -0.668 1.00 89.31 131 ARG A C 1
ATOM 1033 O O . ARG A 1 131 ? -13.851 -8.544 -1.155 1.00 89.31 131 ARG A O 1
ATOM 1040 N N . ASP A 1 132 ? -16.070 -8.798 -1.398 1.00 92.25 132 ASP A N 1
ATOM 1041 C CA . ASP A 1 132 ? -16.044 -8.921 -2.861 1.00 92.25 132 ASP A CA 1
ATOM 1042 C C . ASP A 1 132 ? -15.440 -7.687 -3.538 1.00 92.25 132 ASP A C 1
ATOM 1044 O O . ASP A 1 132 ? -14.594 -7.808 -4.421 1.00 92.25 132 ASP A O 1
ATOM 1048 N N . LYS A 1 133 ? -15.811 -6.485 -3.076 1.00 92.56 133 LYS A N 1
ATOM 1049 C CA . LYS A 1 133 ? -15.284 -5.223 -3.619 1.00 92.56 133 LYS A CA 1
ATOM 1050 C C . LYS A 1 133 ? -13.788 -5.069 -3.348 1.00 92.56 133 LYS A C 1
ATOM 1052 O O . LYS A 1 133 ? -13.049 -4.636 -4.224 1.00 92.56 133 LYS A O 1
ATOM 1057 N N . LEU A 1 134 ? -13.337 -5.410 -2.142 1.00 91.38 134 LEU A N 1
ATOM 1058 C CA . LEU A 1 134 ? -11.926 -5.333 -1.768 1.00 91.38 134 LEU A CA 1
ATOM 1059 C C . LEU A 1 134 ? -11.098 -6.398 -2.488 1.00 91.38 134 LEU A C 1
ATOM 1061 O O . LEU A 1 134 ? -9.999 -6.094 -2.944 1.00 91.38 134 LEU A O 1
ATOM 1065 N N . SER A 1 135 ? -11.627 -7.612 -2.646 1.00 92.69 135 SER A N 1
ATOM 1066 C CA . SER A 1 135 ? -10.992 -8.656 -3.451 1.00 92.69 135 SER A CA 1
ATOM 1067 C C . SER A 1 135 ? -10.852 -8.229 -4.910 1.00 92.69 135 SER A C 1
ATOM 1069 O O . SER A 1 135 ? -9.759 -8.334 -5.456 1.00 92.69 135 SER A O 1
ATOM 1071 N N . GLN A 1 136 ? -11.896 -7.643 -5.504 1.00 94.50 136 GLN A N 1
ATOM 1072 C CA . GLN A 1 136 ? -11.820 -7.098 -6.859 1.00 94.50 136 GLN A CA 1
ATOM 1073 C C . GLN A 1 136 ? -10.723 -6.029 -6.982 1.00 94.50 136 GLN A C 1
ATOM 1075 O O . GLN A 1 136 ? -9.914 -6.085 -7.902 1.00 94.50 136 GLN A O 1
ATOM 1080 N N . ILE A 1 137 ? -10.645 -5.088 -6.033 1.00 93.50 137 ILE A N 1
ATOM 1081 C CA . ILE A 1 137 ? -9.589 -4.062 -6.018 1.00 93.50 137 ILE A CA 1
ATOM 1082 C C . ILE A 1 137 ? -8.200 -4.703 -5.905 1.00 93.50 137 ILE A C 1
ATOM 1084 O O . ILE A 1 137 ? -7.263 -4.275 -6.577 1.00 93.50 137 ILE A O 1
ATOM 1088 N N . ALA A 1 138 ? -8.042 -5.722 -5.057 1.00 91.44 138 ALA A N 1
ATOM 1089 C CA . ALA A 1 138 ? -6.774 -6.428 -4.913 1.00 91.44 138 ALA A CA 1
ATOM 1090 C C . ALA A 1 138 ? -6.339 -7.090 -6.231 1.00 91.44 138 ALA A C 1
ATOM 1092 O O . ALA A 1 138 ? -5.173 -6.973 -6.611 1.00 91.44 138 ALA A O 1
ATOM 1093 N N . ASP A 1 139 ? -7.274 -7.723 -6.937 1.00 92.50 139 ASP A N 1
ATOM 1094 C CA . ASP A 1 139 ? -7.015 -8.382 -8.217 1.00 92.50 139 ASP A CA 1
ATOM 1095 C C . ASP A 1 139 ? -6.728 -7.361 -9.331 1.00 92.50 139 ASP A C 1
ATOM 1097 O O . ASP A 1 139 ? -5.840 -7.571 -10.155 1.00 92.50 139 ASP A O 1
ATOM 1101 N N . GLU A 1 140 ? -7.408 -6.212 -9.338 1.00 93.00 140 GLU A N 1
ATOM 1102 C CA . GLU A 1 140 ? -7.117 -5.102 -10.255 1.00 93.00 140 GLU A CA 1
ATOM 1103 C C . GLU A 1 140 ? -5.703 -4.540 -10.045 1.00 93.00 140 GLU A C 1
ATOM 1105 O O . GLU A 1 140 ? -4.983 -4.329 -11.020 1.00 93.00 140 GLU A O 1
ATOM 1110 N N . ILE A 1 141 ? -5.265 -4.357 -8.792 1.00 88.69 141 ILE A N 1
ATOM 1111 C CA . ILE A 1 141 ? -3.897 -3.908 -8.475 1.00 88.69 141 ILE A CA 1
ATOM 1112 C C . ILE A 1 141 ? -2.860 -4.941 -8.943 1.00 88.69 141 ILE A C 1
ATOM 1114 O O . ILE A 1 141 ? -1.819 -4.571 -9.490 1.00 88.69 141 ILE A O 1
ATOM 1118 N N . GLU A 1 142 ? -3.121 -6.232 -8.727 1.00 89.62 142 GLU A N 1
ATOM 1119 C CA . GLU A 1 142 ? -2.225 -7.318 -9.138 1.00 89.62 142 GLU A CA 1
ATOM 1120 C C . GLU A 1 142 ? -2.116 -7.427 -10.668 1.00 89.62 142 GLU A C 1
ATOM 1122 O O . GLU A 1 142 ? -1.012 -7.557 -11.215 1.00 89.62 142 GLU A O 1
ATOM 1127 N N . ASN A 1 143 ? -3.244 -7.301 -11.368 1.00 90.19 143 ASN A N 1
ATOM 1128 C CA . ASN A 1 143 ? -3.302 -7.303 -12.827 1.00 90.19 143 ASN A CA 1
ATOM 1129 C C . ASN A 1 143 ? -2.61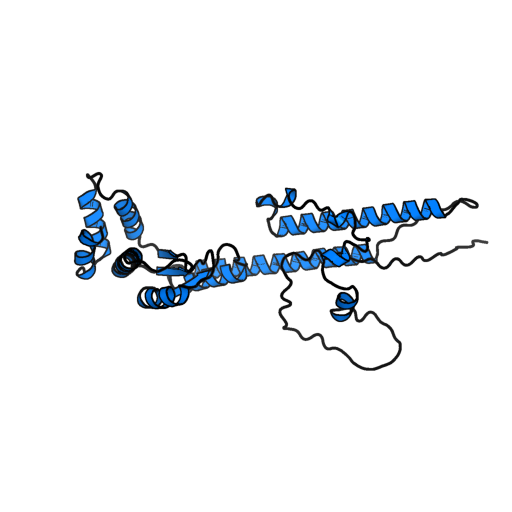9 -6.070 -13.428 1.00 90.19 143 ASN A C 1
ATOM 1131 O O . ASN A 1 143 ? -1.823 -6.215 -14.356 1.00 90.19 143 ASN A O 1
ATOM 1135 N N . ASP A 1 144 ? -2.869 -4.874 -12.888 1.00 89.62 144 ASP A N 1
ATOM 1136 C CA . ASP A 1 144 ? -2.217 -3.636 -13.331 1.00 89.62 144 ASP A CA 1
ATOM 1137 C C . ASP A 1 144 ? -0.695 -3.721 -13.155 1.00 89.62 144 ASP A C 1
ATOM 1139 O O . ASP A 1 144 ? 0.068 -3.394 -14.066 1.00 89.62 144 ASP A O 1
ATOM 1143 N N . TRP A 1 145 ? -0.227 -4.247 -12.019 1.00 87.50 145 TRP A N 1
ATOM 1144 C CA . TRP A 1 145 ? 1.201 -4.464 -11.797 1.00 87.50 145 TRP A CA 1
ATOM 1145 C C . TRP A 1 145 ? 1.803 -5.444 -12.810 1.00 87.50 145 TRP A C 1
ATOM 1147 O O . TRP A 1 145 ? 2.833 -5.150 -13.422 1.00 87.50 145 TRP A O 1
ATOM 1157 N N . SER A 1 146 ? 1.148 -6.585 -13.025 1.00 87.19 146 SER A N 1
ATOM 1158 C CA . SER A 1 146 ? 1.598 -7.606 -13.979 1.00 87.19 146 SER A CA 1
ATOM 1159 C C . SER A 1 146 ? 1.644 -7.064 -15.408 1.00 87.19 146 SER A C 1
ATOM 1161 O O . SER A 1 146 ? 2.621 -7.283 -16.127 1.00 87.19 146 SER A O 1
ATOM 1163 N N . HIS A 1 147 ? 0.633 -6.286 -15.796 1.00 89.19 147 HIS A N 1
ATOM 1164 C CA . HIS A 1 147 ? 0.578 -5.601 -17.080 1.00 89.19 147 HIS A CA 1
ATOM 1165 C C . HIS A 1 147 ? 1.756 -4.631 -17.245 1.00 89.19 147 HIS A C 1
ATOM 1167 O O . HIS A 1 147 ? 2.474 -4.705 -18.240 1.00 89.19 147 HIS A O 1
ATOM 1173 N N . ARG A 1 148 ? 2.032 -3.776 -16.251 1.00 87.50 148 ARG A N 1
ATOM 1174 C CA . ARG A 1 148 ? 3.174 -2.842 -16.294 1.00 87.50 148 ARG A CA 1
ATOM 1175 C C . ARG A 1 148 ? 4.514 -3.563 -16.403 1.00 87.50 148 ARG A C 1
ATOM 1177 O O . ARG A 1 148 ? 5.378 -3.132 -17.165 1.00 87.50 148 ARG A O 1
ATOM 1184 N N . VAL A 1 149 ? 4.706 -4.666 -15.683 1.00 87.25 149 VAL A N 1
ATOM 1185 C CA . VAL A 1 149 ? 5.936 -5.468 -15.785 1.00 87.25 149 VAL A CA 1
ATOM 1186 C C . VAL A 1 149 ? 6.082 -6.064 -17.188 1.00 87.25 149 VAL A C 1
ATOM 1188 O O . VAL A 1 149 ? 7.156 -5.969 -17.784 1.00 87.25 149 VAL A O 1
ATOM 1191 N N . ASN A 1 150 ? 5.005 -6.620 -17.745 1.00 88.62 150 ASN A N 1
ATOM 1192 C CA . ASN A 1 150 ? 5.019 -7.206 -19.082 1.00 88.62 150 ASN A CA 1
ATOM 1193 C C . ASN A 1 150 ? 5.282 -6.160 -20.179 1.00 88.62 150 ASN A C 1
ATOM 1195 O O . ASN A 1 150 ? 6.149 -6.363 -21.028 1.00 88.62 150 ASN A O 1
ATOM 1199 N N . GLU A 1 151 ? 4.604 -5.013 -20.128 1.00 90.44 151 GLU A N 1
ATOM 1200 C CA . GLU A 1 151 ? 4.812 -3.912 -21.077 1.00 90.44 151 GLU A CA 1
ATOM 1201 C C . GLU A 1 151 ? 6.223 -3.317 -20.978 1.00 90.44 151 GLU A C 1
ATOM 1203 O O . GLU A 1 151 ? 6.833 -2.961 -21.993 1.00 90.44 151 GLU A O 1
ATOM 1208 N N . SER A 1 152 ? 6.794 -3.280 -19.769 1.00 89.12 152 SER A N 1
ATOM 1209 C CA . SER A 1 152 ? 8.192 -2.891 -19.565 1.00 89.12 152 SER A CA 1
ATOM 1210 C C . SER A 1 152 ? 9.140 -3.864 -20.258 1.00 89.12 152 SER A C 1
ATOM 1212 O O . SER A 1 152 ? 10.006 -3.443 -21.027 1.00 89.12 152 SER A O 1
ATOM 1214 N N . ALA A 1 153 ? 8.952 -5.169 -20.037 1.00 86.56 153 ALA A N 1
ATOM 1215 C CA . ALA A 1 153 ? 9.755 -6.207 -20.674 1.00 86.56 153 ALA A CA 1
ATOM 1216 C C . ALA A 1 153 ? 9.635 -6.149 -22.204 1.00 86.56 153 ALA A C 1
ATOM 1218 O O . ALA A 1 153 ? 10.649 -6.190 -22.903 1.00 86.56 153 ALA A O 1
ATOM 1219 N N . HIS A 1 154 ? 8.422 -5.973 -22.733 1.00 89.69 154 HIS A N 1
ATOM 1220 C CA . HIS A 1 154 ? 8.189 -5.833 -24.168 1.00 89.69 154 HIS A CA 1
ATOM 1221 C C . HIS A 1 154 ? 8.912 -4.609 -24.749 1.00 89.69 154 HIS A C 1
ATOM 1223 O O . HIS A 1 154 ? 9.578 -4.704 -25.783 1.00 89.69 154 HIS A O 1
ATOM 1229 N N . SER A 1 155 ? 8.842 -3.468 -24.061 1.00 87.69 155 SER A N 1
ATOM 1230 C CA . SER A 1 155 ? 9.513 -2.230 -24.472 1.00 87.69 155 SER A CA 1
ATOM 1231 C C . SER A 1 155 ? 11.038 -2.370 -24.468 1.00 87.69 155 SER A C 1
ATOM 1233 O O . SER A 1 155 ? 11.698 -1.945 -25.420 1.00 87.69 155 SER A O 1
ATOM 1235 N N . ILE A 1 156 ? 11.594 -3.037 -23.452 1.00 85.81 156 ILE A N 1
ATOM 1236 C CA . ILE A 1 156 ? 13.024 -3.358 -23.359 1.00 85.81 156 ILE A CA 1
ATOM 1237 C C . ILE A 1 156 ? 13.443 -4.274 -24.513 1.00 85.81 156 ILE A C 1
ATOM 1239 O O . ILE A 1 156 ? 14.365 -3.944 -25.254 1.00 85.81 156 ILE A O 1
ATOM 1243 N N . VAL A 1 157 ? 12.751 -5.397 -24.726 1.00 89.19 157 VAL A N 1
ATOM 1244 C CA . VAL A 1 157 ? 13.071 -6.349 -25.806 1.00 89.19 157 VAL A CA 1
ATOM 1245 C C . VAL A 1 157 ? 12.997 -5.674 -27.176 1.00 89.19 157 VAL A C 1
ATOM 1247 O O . VAL A 1 157 ? 13.860 -5.888 -28.031 1.00 89.19 157 VAL A O 1
ATOM 1250 N N . LYS A 1 158 ? 12.007 -4.802 -27.383 1.00 88.31 158 LYS A N 1
ATOM 1251 C CA . LYS A 1 158 ? 11.865 -4.007 -28.606 1.00 88.31 158 LYS A CA 1
ATOM 1252 C C . LYS A 1 158 ? 13.042 -3.053 -28.814 1.00 88.31 158 LYS A C 1
ATOM 1254 O O . LYS A 1 158 ? 13.486 -2.906 -29.954 1.00 88.31 158 LYS A O 1
ATOM 1259 N N . LEU A 1 159 ? 13.557 -2.423 -27.754 1.00 87.81 159 LEU A N 1
ATOM 1260 C CA . LEU A 1 159 ? 14.780 -1.620 -27.829 1.00 87.81 159 LEU A CA 1
ATOM 1261 C C . LEU A 1 159 ? 15.977 -2.501 -28.200 1.00 87.81 159 LEU A C 1
ATOM 1263 O O . LEU A 1 159 ? 16.652 -2.203 -29.181 1.00 87.81 159 LEU A O 1
ATOM 1267 N N . LEU A 1 160 ? 16.194 -3.607 -27.479 1.00 84.81 160 LEU A N 1
ATOM 1268 C CA . LEU A 1 160 ? 17.303 -4.537 -27.720 1.00 84.81 160 LEU A CA 1
ATOM 1269 C C . LEU A 1 160 ? 17.329 -5.017 -29.176 1.00 84.81 160 LEU A C 1
ATOM 1271 O O . LEU A 1 160 ? 18.347 -4.897 -29.852 1.00 84.81 160 LEU A O 1
ATOM 1275 N N . SER A 1 161 ? 16.188 -5.477 -29.693 1.00 86.12 161 SER A N 1
ATOM 1276 C CA . SER A 1 161 ? 16.049 -5.932 -31.080 1.00 86.12 161 SER A CA 1
ATOM 1277 C C . SER A 1 161 ? 16.399 -4.830 -32.091 1.00 86.12 161 SER A C 1
ATOM 1279 O O . SER A 1 161 ? 17.175 -5.056 -33.021 1.00 86.12 161 SER A O 1
ATOM 1281 N N . LYS A 1 162 ? 15.894 -3.607 -31.879 1.00 85.12 162 LYS A N 1
ATOM 1282 C CA . LYS A 1 162 ? 16.173 -2.450 -32.746 1.00 85.12 162 LYS A CA 1
ATOM 1283 C C . LYS A 1 162 ? 17.600 -1.923 -32.638 1.00 85.12 162 LYS A C 1
ATOM 1285 O O . LYS A 1 162 ? 18.039 -1.225 -33.552 1.00 85.12 162 LYS A O 1
ATOM 1290 N N . SER A 1 163 ? 18.275 -2.160 -31.520 1.00 84.44 163 SER A N 1
ATOM 1291 C CA . SER A 1 163 ? 19.648 -1.721 -31.285 1.00 84.44 163 SER A CA 1
ATOM 1292 C C . SER A 1 163 ? 20.651 -2.710 -31.869 1.00 84.44 163 SER A C 1
ATOM 1294 O O . SER A 1 163 ? 21.575 -2.280 -32.550 1.00 84.44 163 SER A O 1
ATOM 1296 N N . ILE A 1 164 ? 20.422 -4.018 -31.702 1.00 82.69 164 ILE A N 1
ATOM 1297 C CA . ILE A 1 164 ? 21.257 -5.077 -32.296 1.00 82.69 164 ILE A CA 1
ATOM 1298 C C . ILE A 1 164 ? 21.238 -4.997 -33.829 1.00 82.69 164 ILE A C 1
ATOM 1300 O O . ILE A 1 164 ? 22.271 -5.158 -34.468 1.00 82.69 164 ILE A O 1
ATOM 1304 N N . GLY A 1 165 ? 20.076 -4.716 -34.425 1.00 80.38 165 GLY A N 1
ATOM 1305 C CA . GLY A 1 165 ? 19.941 -4.537 -35.874 1.00 80.38 165 GLY A CA 1
ATOM 1306 C C . GLY A 1 165 ? 20.271 -3.130 -36.385 1.00 80.38 165 GLY A C 1
ATOM 1307 O O . GLY A 1 165 ? 20.092 -2.866 -37.573 1.00 80.38 165 GLY A O 1
ATOM 1308 N N . HIS A 1 166 ? 20.687 -2.193 -35.524 1.00 85.31 166 HIS A N 1
ATOM 1309 C CA . HIS A 1 166 ? 20.963 -0.822 -35.957 1.00 85.31 166 HIS A CA 1
ATOM 1310 C C . HIS A 1 166 ? 22.267 -0.787 -36.749 1.00 85.31 166 HIS A C 1
ATOM 1312 O O . HIS A 1 166 ? 23.306 -1.239 -36.283 1.00 85.31 166 HIS A O 1
ATOM 1318 N N . THR A 1 167 ? 22.236 -0.240 -37.958 1.00 83.25 167 THR A N 1
ATOM 1319 C CA . THR A 1 167 ? 23.431 -0.063 -38.789 1.00 83.25 167 THR A CA 1
ATOM 1320 C C . THR A 1 167 ? 23.377 1.306 -39.447 1.00 83.25 167 THR A C 1
ATOM 1322 O O . THR A 1 167 ? 22.312 1.786 -39.838 1.00 83.25 167 THR A O 1
ATOM 1325 N N . ARG A 1 168 ? 24.537 1.956 -39.563 1.00 79.56 168 ARG A N 1
ATOM 1326 C CA . ARG A 1 168 ? 24.696 3.219 -40.282 1.00 79.56 168 ARG A CA 1
ATOM 1327 C C . ARG A 1 168 ? 25.692 3.029 -41.414 1.00 79.56 168 ARG A C 1
ATOM 1329 O O . ARG A 1 168 ? 26.817 2.600 -41.187 1.00 79.56 168 ARG A O 1
ATOM 1336 N N . THR A 1 169 ? 25.270 3.383 -42.620 1.00 81.56 169 THR A N 1
ATOM 1337 C CA . THR A 1 169 ? 26.100 3.335 -43.826 1.00 81.56 169 THR A CA 1
ATOM 1338 C C . THR A 1 169 ? 26.459 4.756 -44.239 1.00 81.56 169 THR A C 1
ATOM 1340 O O . THR A 1 169 ? 25.600 5.638 -44.236 1.00 81.56 169 THR A O 1
ATOM 1343 N N . VAL A 1 170 ? 27.723 4.979 -44.594 1.00 82.81 170 VAL A N 1
ATOM 1344 C CA . VAL A 1 170 ? 28.224 6.257 -45.111 1.00 82.81 170 VAL A CA 1
ATOM 1345 C C . VAL A 1 170 ? 28.887 5.999 -46.457 1.00 82.81 170 VAL A C 1
ATOM 1347 O O . VAL A 1 170 ? 29.683 5.070 -46.586 1.00 82.81 170 VAL A O 1
ATOM 1350 N N . ALA A 1 171 ? 28.524 6.792 -47.464 1.00 81.06 171 ALA A N 1
ATOM 1351 C CA . ALA A 1 171 ? 29.171 6.750 -48.768 1.00 81.06 171 ALA A CA 1
ATOM 1352 C C . ALA A 1 171 ? 30.546 7.427 -48.681 1.00 81.06 171 ALA A C 1
ATOM 1354 O O . ALA A 1 171 ? 30.672 8.478 -48.058 1.00 81.06 171 ALA A O 1
ATOM 1355 N N . VAL A 1 172 ? 31.556 6.821 -49.301 1.00 78.75 172 VAL A N 1
ATOM 1356 C CA . VAL A 1 172 ? 32.941 7.313 -49.307 1.00 78.75 172 VAL A CA 1
ATOM 1357 C C . VAL A 1 172 ? 33.360 7.533 -50.754 1.00 78.75 172 VAL A C 1
ATOM 1359 O O . VAL A 1 172 ? 33.251 6.605 -51.562 1.00 78.75 172 VAL A O 1
ATOM 1362 N N . ALA A 1 173 ? 33.837 8.732 -51.091 1.00 80.44 173 ALA A N 1
ATOM 1363 C CA . ALA A 1 173 ? 34.333 9.006 -52.435 1.00 80.44 173 ALA A CA 1
ATOM 1364 C C . ALA A 1 173 ? 35.728 8.376 -52.669 1.00 80.44 173 ALA A C 1
ATOM 1366 O O . ALA A 1 173 ? 36.515 8.222 -51.727 1.00 80.44 173 ALA A O 1
ATOM 1367 N N . PRO A 1 174 ? 36.084 8.011 -53.917 1.00 69.62 174 PRO A N 1
ATOM 1368 C CA . PRO A 1 174 ? 37.419 7.503 -54.229 1.00 69.62 174 PRO A CA 1
ATOM 1369 C C . PRO A 1 174 ? 38.503 8.541 -53.890 1.00 69.62 174 PRO A C 1
ATOM 1371 O O . PRO A 1 174 ? 38.481 9.651 -54.412 1.00 69.62 174 PRO A O 1
ATOM 1374 N N . GLY A 1 175 ? 39.457 8.176 -53.026 1.00 72.69 175 GLY A N 1
ATOM 1375 C CA . GLY A 1 175 ? 40.563 9.051 -52.601 1.00 72.69 175 GLY A CA 1
ATOM 1376 C C . GLY A 1 175 ? 40.276 9.932 -51.378 1.00 72.69 175 GLY A C 1
ATOM 1377 O O . GLY A 1 175 ? 41.163 10.664 -50.944 1.00 72.69 175 GLY A O 1
ATOM 1378 N N . GLU A 1 176 ? 39.077 9.853 -50.799 1.00 76.75 176 GLU A N 1
ATOM 1379 C CA . GLU A 1 176 ? 38.715 10.588 -49.586 1.00 76.75 176 GLU A CA 1
ATOM 1380 C C . GLU A 1 176 ? 39.250 9.902 -48.316 1.00 76.75 176 GLU A C 1
ATOM 1382 O O . GLU A 1 176 ? 39.297 8.671 -48.217 1.00 76.75 176 GLU A O 1
ATOM 1387 N N . ASN A 1 177 ? 39.653 10.708 -47.329 1.00 77.56 177 ASN A N 1
ATOM 1388 C CA . ASN A 1 177 ? 40.111 10.224 -46.030 1.00 77.56 177 ASN A CA 1
ATOM 1389 C C . ASN A 1 177 ? 38.929 9.599 -45.259 1.00 77.56 177 ASN A C 1
ATOM 1391 O O . ASN A 1 177 ? 37.909 10.252 -45.031 1.00 77.56 177 ASN A O 1
ATOM 1395 N N . ARG A 1 178 ? 39.051 8.322 -44.879 1.00 77.25 178 ARG A N 1
ATOM 1396 C CA . ARG A 1 178 ? 37.946 7.509 -44.338 1.00 77.25 178 ARG A CA 1
ATOM 1397 C C . ARG A 1 178 ? 37.748 7.728 -42.845 1.00 77.25 178 ARG A C 1
ATOM 1399 O O . ARG A 1 178 ? 36.626 7.649 -42.352 1.00 77.25 178 ARG A O 1
ATOM 1406 N N . GLU A 1 179 ? 38.826 8.019 -42.136 1.00 78.50 179 GLU A N 1
ATOM 1407 C CA . GLU A 1 179 ? 38.887 8.205 -40.693 1.00 78.50 179 GLU A CA 1
ATOM 1408 C C . GLU A 1 179 ? 37.879 9.252 -40.169 1.00 78.50 179 GLU A C 1
ATOM 1410 O O . GLU A 1 179 ? 37.087 8.905 -39.287 1.00 78.50 179 GLU A O 1
ATOM 1415 N N . PRO A 1 180 ? 37.794 10.489 -40.707 1.00 83.62 180 PRO A N 1
ATOM 1416 C CA . PRO A 1 180 ? 36.822 11.476 -40.227 1.00 83.62 180 PRO A CA 1
ATOM 1417 C C . PRO A 1 180 ? 35.368 11.083 -40.531 1.00 83.62 180 PRO A C 1
ATOM 1419 O O . PRO A 1 180 ? 34.469 11.385 -39.744 1.00 83.62 180 PRO A O 1
ATOM 1422 N N . LEU A 1 181 ? 35.122 10.380 -41.643 1.00 79.88 181 LEU A N 1
ATOM 1423 C CA . LEU A 1 181 ? 33.790 9.889 -42.009 1.00 79.88 181 LEU A CA 1
ATOM 1424 C C . LEU A 1 181 ? 33.323 8.776 -41.065 1.00 79.88 181 LEU A C 1
ATOM 1426 O O . LEU A 1 181 ? 32.161 8.763 -40.657 1.00 79.88 181 LEU A O 1
ATOM 1430 N N . ILE A 1 182 ? 34.229 7.874 -40.677 1.00 76.44 182 ILE A N 1
ATOM 1431 C CA . ILE A 1 182 ? 33.961 6.803 -39.712 1.00 76.44 182 ILE A CA 1
ATOM 1432 C C . ILE A 1 182 ? 33.671 7.388 -38.328 1.00 76.44 182 ILE A C 1
ATOM 1434 O O . ILE A 1 182 ? 32.694 6.984 -37.699 1.00 76.44 182 ILE A O 1
ATOM 1438 N N . GLU A 1 183 ? 34.454 8.359 -37.857 1.00 79.31 183 GLU A N 1
ATOM 1439 C CA . GLU A 1 183 ? 34.206 9.000 -36.558 1.00 79.31 183 GLU A CA 1
ATOM 1440 C C . GLU A 1 183 ? 32.878 9.770 -36.533 1.00 79.31 183 GLU A C 1
ATOM 1442 O O . GLU A 1 183 ? 32.094 9.649 -35.586 1.00 79.31 183 GLU A O 1
ATOM 1447 N N . ALA A 1 184 ? 32.540 10.480 -37.613 1.00 82.06 184 ALA A N 1
ATOM 1448 C CA . ALA A 1 184 ? 31.231 11.114 -37.747 1.00 82.06 184 ALA A CA 1
ATOM 1449 C C . ALA A 1 184 ? 30.082 10.083 -37.764 1.00 82.06 184 ALA A C 1
ATOM 1451 O O . ALA A 1 184 ? 29.033 10.314 -37.152 1.00 82.06 184 ALA A O 1
ATOM 1452 N N . ALA A 1 185 ? 30.271 8.939 -38.433 1.00 79.94 185 ALA A N 1
ATOM 1453 C CA . ALA A 1 185 ? 29.302 7.845 -38.468 1.00 79.94 185 ALA A CA 1
ATOM 1454 C C . ALA A 1 185 ? 29.103 7.212 -37.086 1.00 79.94 185 ALA A C 1
ATOM 1456 O O . ALA A 1 185 ? 27.961 7.007 -36.671 1.00 79.94 185 ALA A O 1
ATOM 1457 N N . LYS A 1 186 ? 30.196 6.966 -36.351 1.00 77.88 186 LYS A N 1
ATOM 1458 C CA . LYS A 1 186 ? 30.159 6.485 -34.966 1.00 77.88 186 LYS A CA 1
ATOM 1459 C C . LYS A 1 186 ? 29.387 7.459 -34.093 1.00 77.88 186 LYS A C 1
ATOM 1461 O O . LYS A 1 186 ? 28.426 7.042 -33.456 1.00 77.88 186 LYS A O 1
ATOM 1466 N N . LYS A 1 187 ? 29.725 8.751 -34.098 1.00 80.75 187 LYS A N 1
ATOM 1467 C CA . LYS A 1 187 ? 29.034 9.748 -33.265 1.00 80.75 187 LYS A CA 1
ATOM 1468 C C . LYS A 1 187 ? 27.524 9.774 -33.527 1.00 80.75 187 LYS A C 1
ATOM 1470 O O . LYS A 1 187 ? 26.735 9.797 -32.586 1.00 80.75 187 LYS A O 1
ATOM 1475 N N . LYS A 1 188 ? 27.113 9.707 -34.798 1.00 82.19 188 LYS A N 1
ATOM 1476 C CA . LYS A 1 188 ? 25.691 9.627 -35.172 1.00 82.19 188 LYS A CA 1
ATOM 1477 C C . LYS A 1 188 ? 25.035 8.323 -34.714 1.00 82.19 188 LYS A C 1
ATOM 1479 O O . LYS A 1 188 ? 23.936 8.367 -34.179 1.00 82.19 188 LYS A O 1
ATOM 1484 N N . PHE A 1 189 ? 25.711 7.186 -34.869 1.00 82.19 189 PHE A N 1
ATOM 1485 C CA . PHE A 1 189 ? 25.228 5.892 -34.381 1.00 82.19 189 PHE A CA 1
ATOM 1486 C C . PHE A 1 189 ? 24.974 5.905 -32.867 1.00 82.19 189 PHE A C 1
ATOM 1488 O O . PHE A 1 189 ? 23.911 5.477 -32.424 1.00 82.19 189 PHE A O 1
ATOM 1495 N N . HIS A 1 190 ? 25.914 6.446 -32.087 1.00 78.62 190 HIS A N 1
ATOM 1496 C CA . HIS A 1 190 ? 25.777 6.576 -30.633 1.00 78.62 190 HIS A CA 1
ATOM 1497 C C . HIS A 1 190 ? 24.592 7.477 -30.269 1.00 78.62 190 HIS A C 1
ATOM 1499 O O . HIS A 1 190 ? 23.762 7.098 -29.446 1.00 78.62 190 HIS A O 1
ATOM 1505 N N . SER A 1 191 ? 24.463 8.621 -30.949 1.00 82.31 191 SER A N 1
ATOM 1506 C CA . SER A 1 191 ? 23.343 9.545 -30.751 1.00 82.31 191 SER A CA 1
ATOM 1507 C C . SER A 1 191 ? 21.983 8.899 -31.042 1.00 82.31 191 SER A C 1
ATOM 1509 O O . SER A 1 191 ? 21.021 9.169 -30.329 1.00 82.31 191 SER A O 1
ATOM 1511 N N . ASP A 1 192 ? 21.885 8.026 -32.050 1.00 83.00 192 ASP A N 1
ATOM 1512 C CA . ASP A 1 192 ? 20.634 7.317 -32.339 1.00 83.00 192 ASP A CA 1
ATOM 1513 C C . ASP A 1 192 ? 20.252 6.325 -31.236 1.00 83.00 192 ASP A C 1
ATOM 1515 O O . ASP A 1 192 ? 19.069 6.162 -30.935 1.00 83.00 192 ASP A O 1
ATOM 1519 N N . LEU A 1 193 ? 21.234 5.613 -30.674 1.00 82.56 193 LEU A N 1
ATOM 1520 C CA . LEU A 1 193 ? 20.994 4.658 -29.591 1.00 82.56 193 LEU A CA 1
ATOM 1521 C C . LEU A 1 193 ? 20.573 5.381 -28.311 1.00 82.56 193 LEU A C 1
ATOM 1523 O O . LEU A 1 193 ? 19.589 4.978 -27.696 1.00 82.56 193 LEU A O 1
ATOM 1527 N N . GLN A 1 194 ? 21.247 6.486 -27.984 1.00 78.50 194 GLN A N 1
ATOM 1528 C CA . GLN A 1 194 ? 20.885 7.356 -26.863 1.00 78.50 194 GLN A CA 1
ATOM 1529 C C . GLN A 1 194 ? 19.448 7.868 -26.982 1.00 78.50 194 GLN A C 1
ATOM 1531 O O . GLN A 1 194 ? 18.699 7.838 -26.008 1.00 78.50 194 GLN A O 1
ATOM 1536 N N . GLU A 1 195 ? 19.020 8.285 -28.177 1.00 82.69 195 GLU A N 1
ATOM 1537 C CA . GLU A 1 195 ? 17.646 8.754 -28.368 1.00 82.69 195 GLU A CA 1
ATOM 1538 C C . GLU A 1 195 ? 16.621 7.625 -28.197 1.00 82.69 195 GLU A C 1
ATOM 1540 O O . GLU A 1 195 ? 15.593 7.805 -27.542 1.00 82.69 195 GLU A O 1
ATOM 1545 N N . LYS A 1 196 ? 16.904 6.429 -28.730 1.00 83.19 196 LYS A N 1
ATOM 1546 C CA . LYS A 1 196 ? 16.033 5.259 -28.533 1.00 83.19 196 LYS A CA 1
ATOM 1547 C C . LYS A 1 196 ? 15.914 4.880 -27.050 1.00 83.19 196 LYS A C 1
ATOM 1549 O O . LYS A 1 196 ? 14.830 4.502 -26.607 1.00 83.19 196 LYS A O 1
ATOM 1554 N N . GLU A 1 197 ? 16.998 4.991 -26.289 1.00 79.50 197 GLU A N 1
ATOM 1555 C CA . GLU A 1 197 ? 17.013 4.734 -24.848 1.00 79.50 197 GLU A CA 1
ATOM 1556 C C . GLU A 1 197 ? 16.251 5.805 -24.061 1.00 79.50 197 GLU A C 1
ATOM 1558 O O . GLU A 1 197 ? 15.444 5.471 -23.192 1.00 79.50 197 GLU A O 1
ATOM 1563 N N . ARG A 1 198 ? 16.408 7.084 -24.417 1.00 81.56 198 ARG A N 1
ATOM 1564 C CA . ARG A 1 198 ? 15.645 8.188 -23.820 1.00 81.56 198 ARG A CA 1
ATOM 1565 C C . ARG A 1 198 ? 14.137 7.984 -23.979 1.00 81.56 198 ARG A C 1
ATOM 1567 O O . ARG A 1 198 ? 13.381 8.165 -23.023 1.00 81.56 198 ARG A O 1
ATOM 1574 N N . LEU A 1 199 ? 13.701 7.543 -25.160 1.00 84.88 199 LEU A N 1
ATOM 1575 C CA . LEU A 1 199 ? 12.299 7.203 -25.422 1.00 84.88 199 LEU A CA 1
ATOM 1576 C C . LEU A 1 199 ? 11.820 6.007 -24.588 1.00 84.88 199 LEU A C 1
ATOM 1578 O O . LEU A 1 199 ? 10.700 6.040 -24.071 1.00 84.88 199 LEU A O 1
ATOM 1582 N N . LEU A 1 200 ? 12.650 4.968 -24.418 1.00 85.06 200 LEU A N 1
ATOM 1583 C CA . LEU A 1 200 ? 12.330 3.848 -23.527 1.00 85.06 200 LEU A CA 1
ATOM 1584 C C . LEU A 1 200 ? 12.148 4.341 -22.088 1.00 85.06 200 LEU A C 1
ATOM 1586 O O . LEU A 1 200 ? 11.141 4.023 -21.464 1.00 85.06 200 LEU A O 1
ATOM 1590 N N . HIS A 1 201 ? 13.081 5.144 -21.578 1.00 81.88 201 HIS A N 1
ATOM 1591 C CA . HIS A 1 201 ? 13.007 5.684 -20.223 1.00 81.88 201 HIS A CA 1
ATOM 1592 C C . HIS A 1 201 ? 11.744 6.516 -19.998 1.00 81.88 201 HIS A C 1
ATOM 1594 O O . HIS A 1 201 ? 11.056 6.302 -19.003 1.00 81.88 201 HIS A O 1
ATOM 1600 N N . SER A 1 202 ? 11.393 7.398 -20.936 1.00 82.69 202 SER A N 1
ATOM 1601 C CA . SER A 1 202 ? 10.140 8.160 -20.874 1.00 82.69 202 SER A CA 1
ATOM 1602 C C . SER A 1 202 ? 8.910 7.242 -20.884 1.00 82.69 202 SER A C 1
ATOM 1604 O O . SER A 1 202 ? 7.998 7.425 -20.081 1.00 82.69 202 SER A O 1
ATOM 1606 N N . THR A 1 203 ? 8.914 6.195 -21.715 1.00 85.81 203 THR A N 1
ATOM 1607 C CA . THR A 1 203 ? 7.823 5.204 -21.760 1.00 85.81 203 THR A CA 1
ATOM 1608 C C . THR A 1 203 ? 7.690 4.443 -20.439 1.00 85.81 203 THR A C 1
ATOM 1610 O O . THR A 1 203 ? 6.586 4.243 -19.945 1.00 85.81 203 THR A O 1
ATOM 1613 N N . LEU A 1 204 ? 8.804 4.035 -19.826 1.00 86.25 204 LEU A N 1
ATOM 1614 C CA . LEU A 1 204 ? 8.783 3.363 -18.526 1.00 86.25 204 LEU A CA 1
ATOM 1615 C C . LEU A 1 204 ? 8.321 4.316 -17.414 1.00 86.25 204 LEU A C 1
ATOM 1617 O O . LEU A 1 204 ? 7.533 3.930 -16.555 1.00 86.25 204 LEU A O 1
ATOM 1621 N N . GLN A 1 205 ? 8.761 5.575 -17.432 1.00 83.62 205 GLN A N 1
ATOM 1622 C CA . GLN A 1 205 ? 8.327 6.578 -16.458 1.00 83.62 205 GLN A CA 1
ATOM 1623 C C . GLN A 1 205 ? 6.815 6.824 -16.516 1.00 83.62 205 GLN A C 1
ATOM 1625 O O . GLN A 1 205 ? 6.175 6.875 -15.462 1.00 83.62 205 GLN A O 1
ATOM 1630 N N . SER A 1 206 ? 6.236 6.928 -17.715 1.00 84.69 206 SER A N 1
ATOM 1631 C CA . SER A 1 206 ? 4.787 7.085 -17.881 1.00 84.69 206 SER A CA 1
ATOM 1632 C C . SER A 1 206 ? 4.033 5.823 -17.450 1.00 84.69 206 SER A C 1
ATOM 1634 O O . SER A 1 206 ? 3.061 5.912 -16.693 1.00 84.69 206 SER A O 1
ATOM 1636 N N . LEU A 1 207 ? 4.544 4.639 -17.808 1.00 86.62 207 LEU A N 1
ATOM 1637 C CA . LEU A 1 207 ? 3.981 3.341 -17.430 1.00 86.62 207 LEU A CA 1
ATOM 1638 C C . LEU A 1 207 ? 3.938 3.126 -15.911 1.00 86.62 207 LEU A C 1
ATOM 1640 O O . LEU A 1 207 ? 3.000 2.513 -15.408 1.00 86.62 207 LEU A O 1
ATOM 1644 N N . PHE A 1 208 ? 4.903 3.659 -15.157 1.00 82.69 208 PHE A N 1
ATOM 1645 C CA . PHE A 1 208 ? 4.921 3.621 -13.687 1.00 82.69 208 PHE A CA 1
ATOM 1646 C C . PHE A 1 208 ? 4.374 4.896 -13.021 1.00 82.69 208 PHE A C 1
ATOM 1648 O O . PHE A 1 208 ? 4.466 5.041 -11.805 1.00 82.69 208 PHE A O 1
ATOM 1655 N N . LEU A 1 209 ? 3.743 5.798 -13.785 1.00 79.06 209 LEU A N 1
ATOM 1656 C CA . LEU A 1 209 ? 3.158 7.059 -13.300 1.00 79.06 209 LEU A CA 1
ATOM 1657 C C . LEU A 1 209 ? 4.157 7.979 -12.569 1.00 79.06 209 LEU A C 1
ATOM 1659 O O . LEU A 1 209 ? 3.751 8.845 -11.792 1.00 79.06 209 LEU A O 1
ATOM 1663 N N . HIS A 1 210 ? 5.457 7.843 -12.838 1.00 71.88 210 HIS A N 1
ATOM 1664 C CA . HIS A 1 210 ? 6.498 8.688 -12.244 1.00 71.88 210 HIS A CA 1
ATOM 1665 C C . HIS A 1 210 ? 6.428 10.144 -12.728 1.00 71.88 210 HIS A C 1
ATOM 1667 O O . HIS A 1 210 ? 6.919 11.042 -12.043 1.00 71.88 210 HIS A O 1
ATOM 1673 N N . GLU A 1 211 ? 5.754 10.395 -13.854 1.00 59.50 211 GLU A N 1
ATOM 1674 C CA . GLU A 1 211 ? 5.427 11.742 -14.339 1.00 59.50 211 GLU A CA 1
ATOM 1675 C C . GLU A 1 211 ? 4.598 12.534 -13.318 1.00 59.50 211 GLU A C 1
ATOM 1677 O O . GLU A 1 211 ? 4.837 13.720 -13.108 1.00 59.50 211 GLU A O 1
ATOM 1682 N N . LYS A 1 212 ? 3.678 11.870 -12.602 1.00 59.09 212 LYS A N 1
ATOM 1683 C CA . LYS A 1 212 ? 2.838 12.511 -11.575 1.00 59.09 212 LYS A CA 1
ATOM 1684 C C . LYS A 1 212 ? 3.594 12.821 -10.280 1.00 59.09 212 LYS A C 1
ATOM 1686 O O . LYS A 1 212 ? 3.093 13.579 -9.458 1.00 59.09 212 LYS A O 1
ATOM 1691 N N . VAL A 1 213 ? 4.781 12.239 -10.089 1.00 54.41 213 VAL A N 1
ATOM 1692 C CA . VAL A 1 213 ? 5.604 12.381 -8.873 1.00 54.41 213 VAL A CA 1
ATOM 1693 C C . VAL A 1 213 ? 6.726 13.417 -9.072 1.00 54.41 213 VAL A C 1
ATOM 1695 O O . VAL A 1 213 ? 7.520 13.657 -8.168 1.00 54.41 213 VAL A O 1
ATOM 1698 N N . GLY A 1 214 ? 6.818 14.052 -10.250 1.00 48.06 214 GLY A N 1
ATOM 1699 C CA . GLY A 1 214 ? 7.858 15.047 -10.544 1.00 48.06 214 GLY A CA 1
ATOM 1700 C C . GLY A 1 214 ? 9.279 14.465 -10.603 1.00 48.06 214 GLY A C 1
ATOM 1701 O O . GLY A 1 214 ? 10.255 15.210 -10.582 1.00 48.06 214 GLY A O 1
ATOM 1702 N N . LEU A 1 215 ? 9.423 13.134 -10.681 1.00 48.31 215 LEU A N 1
ATOM 1703 C CA . LEU A 1 215 ? 10.728 12.473 -10.817 1.00 48.31 215 LEU A CA 1
ATOM 1704 C C . LEU A 1 215 ? 11.334 12.632 -12.215 1.00 48.31 215 LEU A C 1
ATOM 1706 O O . LEU A 1 215 ? 12.547 12.495 -12.361 1.00 48.31 215 LEU A O 1
ATOM 1710 N N . ALA A 1 216 ? 10.509 12.935 -13.221 1.00 46.47 216 ALA A N 1
ATOM 1711 C CA . ALA A 1 216 ? 10.948 13.123 -14.602 1.00 46.47 216 ALA A CA 1
ATOM 1712 C C . ALA A 1 216 ? 11.980 14.259 -14.753 1.00 46.47 216 ALA A C 1
ATOM 1714 O O . ALA A 1 216 ? 12.810 14.207 -15.652 1.00 46.47 216 ALA A O 1
ATOM 1715 N N . GLU A 1 217 ? 11.963 15.248 -13.852 1.00 43.75 217 GLU A N 1
ATOM 1716 C CA . GLU A 1 217 ? 12.836 16.429 -13.911 1.00 43.75 217 GLU A CA 1
ATOM 1717 C C . GLU A 1 217 ? 14.115 16.288 -13.061 1.00 43.75 217 GLU A C 1
ATOM 1719 O O . GLU A 1 217 ? 15.089 16.996 -13.290 1.00 43.75 217 GLU A O 1
ATOM 1724 N N . LYS A 1 218 ? 14.136 15.365 -12.083 1.00 44.38 218 LYS A N 1
ATOM 1725 C CA . LYS A 1 218 ? 15.251 15.201 -11.124 1.00 44.38 218 LYS A CA 1
ATOM 1726 C C . LYS A 1 218 ? 16.235 14.091 -11.462 1.00 44.38 218 LYS A C 1
ATOM 1728 O O . LYS A 1 218 ? 17.345 14.095 -10.934 1.00 44.38 218 LYS A O 1
ATOM 1733 N N . VAL A 1 219 ? 15.852 13.138 -12.308 1.00 46.66 219 VAL A N 1
ATOM 1734 C CA . VAL A 1 219 ? 16.818 12.187 -12.862 1.00 46.66 219 VAL A CA 1
ATOM 1735 C C . VAL A 1 219 ? 17.453 12.869 -14.060 1.00 46.66 219 VAL A C 1
ATOM 1737 O O . VAL A 1 219 ? 17.063 12.650 -15.203 1.00 46.66 219 VAL A O 1
ATOM 1740 N N . GLU A 1 220 ? 18.410 13.750 -13.781 1.00 43.62 220 GLU A N 1
ATOM 1741 C CA . GLU A 1 220 ? 19.347 14.198 -14.797 1.00 43.62 220 GLU A CA 1
ATOM 1742 C C . GLU A 1 220 ? 20.013 12.923 -15.327 1.00 43.62 220 GLU A C 1
ATOM 1744 O O . GLU A 1 220 ? 20.720 12.212 -14.608 1.00 43.62 220 GLU A O 1
ATOM 1749 N N . LEU A 1 221 ? 19.679 12.555 -16.564 1.00 49.25 221 LEU A N 1
ATOM 1750 C CA . LEU A 1 221 ? 20.169 11.366 -17.259 1.00 49.25 221 LEU A CA 1
ATOM 1751 C C . LEU A 1 221 ? 21.652 11.545 -17.635 1.00 49.25 221 LEU A C 1
ATOM 1753 O O . LEU A 1 221 ? 22.066 11.219 -18.743 1.00 49.25 221 LEU A O 1
ATOM 1757 N N . THR A 1 222 ? 22.463 12.087 -16.726 1.00 42.75 222 THR A N 1
ATOM 1758 C CA . THR A 1 222 ? 23.888 12.390 -16.890 1.00 42.75 222 THR A CA 1
ATOM 1759 C C . THR A 1 222 ? 24.672 11.138 -17.293 1.00 42.75 222 THR A C 1
ATOM 1761 O O . THR A 1 222 ? 25.672 11.243 -18.000 1.00 42.75 222 THR A O 1
ATOM 1764 N N . TYR A 1 223 ? 24.156 9.949 -16.955 1.00 48.12 223 TYR A N 1
ATOM 1765 C CA . TYR A 1 223 ? 24.684 8.642 -17.356 1.00 48.12 223 TYR A CA 1
ATOM 1766 C C . TYR A 1 223 ? 24.430 8.264 -18.829 1.00 48.12 223 TYR A C 1
ATOM 1768 O O . TYR A 1 223 ? 25.196 7.483 -19.388 1.00 48.12 223 TYR A O 1
ATOM 1776 N N . LEU A 1 224 ? 23.394 8.802 -19.491 1.00 47.41 224 LEU A N 1
ATOM 1777 C CA . LEU A 1 224 ? 23.121 8.507 -20.908 1.00 47.41 224 LEU A CA 1
ATOM 1778 C C . LEU A 1 224 ? 24.173 9.116 -21.832 1.00 47.41 224 LEU A C 1
ATOM 1780 O O . LEU A 1 224 ? 24.427 8.586 -22.915 1.00 47.41 224 LEU A O 1
ATOM 1784 N N . SER A 1 225 ? 24.803 10.208 -21.395 1.00 42.88 225 SER A N 1
ATOM 1785 C CA . SER A 1 225 ? 25.896 10.876 -22.107 1.00 42.88 225 SER A CA 1
ATOM 1786 C C . SER A 1 225 ? 27.066 9.932 -22.384 1.00 42.88 225 SER A C 1
ATOM 1788 O O . SER A 1 225 ? 27.819 10.172 -23.325 1.00 42.88 225 SER A O 1
ATOM 1790 N N . ASP A 1 226 ? 27.196 8.865 -21.587 1.00 53.31 226 ASP A N 1
ATOM 1791 C CA . ASP A 1 226 ? 28.402 8.057 -21.534 1.00 53.31 226 ASP A CA 1
ATOM 1792 C C . ASP A 1 226 ? 28.137 6.551 -21.355 1.00 53.31 226 ASP A C 1
ATOM 1794 O O . ASP A 1 226 ? 28.754 5.858 -20.550 1.00 53.31 226 ASP A O 1
ATOM 1798 N N . LEU A 1 227 ? 27.215 6.011 -22.154 1.00 49.34 227 LEU A N 1
ATOM 1799 C CA . LEU A 1 227 ? 26.916 4.569 -22.237 1.00 49.34 227 LEU A CA 1
ATOM 1800 C C . LEU A 1 227 ? 28.118 3.699 -22.653 1.00 49.34 227 LEU A C 1
ATOM 1802 O O . LEU A 1 227 ? 28.047 2.471 -22.602 1.00 49.34 227 LEU A O 1
ATOM 1806 N N . PHE A 1 228 ? 29.207 4.331 -23.093 1.00 50.66 228 PHE A N 1
ATOM 1807 C CA . PHE A 1 228 ? 30.355 3.677 -23.706 1.00 50.66 228 PHE A CA 1
ATOM 1808 C C . PHE A 1 228 ? 31.691 4.000 -23.021 1.00 50.66 228 PHE A C 1
ATOM 1810 O O . PHE A 1 228 ? 32.709 3.466 -23.465 1.00 50.66 228 PHE A O 1
ATOM 1817 N N . SER A 1 229 ? 31.732 4.799 -21.943 1.00 48.91 229 SER A N 1
ATOM 1818 C CA . SER A 1 229 ? 32.950 4.886 -21.129 1.00 48.91 229 SER A CA 1
ATOM 1819 C C . SER A 1 229 ? 33.088 3.719 -20.172 1.00 48.91 229 SER A C 1
ATOM 1821 O O . SER A 1 229 ? 32.128 3.148 -19.654 1.00 48.91 229 SER A O 1
ATOM 1823 N N . SER A 1 230 ? 34.344 3.409 -19.879 1.00 46.25 230 SER A N 1
ATOM 1824 C CA . SER A 1 230 ? 34.747 2.480 -18.832 1.00 46.25 230 SER A CA 1
ATOM 1825 C C . SER A 1 230 ? 34.350 2.925 -17.417 1.00 46.25 230 SER A C 1
ATOM 1827 O O . SER A 1 230 ? 34.318 2.084 -16.521 1.00 46.25 230 SER A O 1
ATOM 1829 N N . GLU A 1 231 ? 34.055 4.210 -17.196 1.00 45.44 231 GLU A N 1
ATOM 1830 C CA . GLU A 1 231 ? 33.716 4.754 -15.872 1.00 45.44 231 GLU A CA 1
ATOM 1831 C C . GLU A 1 231 ? 32.264 4.432 -15.483 1.00 45.44 231 GLU A C 1
ATOM 1833 O O . GLU A 1 231 ? 31.996 4.050 -14.342 1.00 45.44 231 GLU A O 1
ATOM 1838 N N . THR A 1 232 ? 31.342 4.437 -16.452 1.00 44.75 232 THR A N 1
ATOM 1839 C CA . THR A 1 232 ? 29.925 4.082 -16.254 1.00 44.75 232 THR A CA 1
ATOM 1840 C C . THR A 1 232 ? 29.747 2.651 -15.723 1.00 44.75 232 THR A C 1
ATOM 1842 O O . THR A 1 232 ? 28.883 2.391 -14.887 1.00 44.75 232 THR A O 1
ATOM 1845 N N . TRP A 1 233 ? 30.618 1.716 -16.115 1.00 44.00 233 TRP A N 1
ATOM 1846 C CA . TRP A 1 233 ? 30.582 0.315 -15.668 1.00 44.00 233 TRP A CA 1
ATOM 1847 C C . TRP A 1 233 ? 30.985 0.113 -14.200 1.00 44.00 233 TRP A C 1
ATOM 1849 O O . TRP A 1 233 ? 30.525 -0.836 -13.564 1.00 44.00 233 TRP A O 1
ATOM 1859 N N . GLN A 1 234 ? 31.806 1.003 -13.634 1.00 44.84 234 GLN A N 1
ATOM 1860 C CA . GLN A 1 234 ? 32.192 0.934 -12.219 1.00 44.84 234 GLN A CA 1
ATOM 1861 C C . GLN A 1 234 ? 31.063 1.404 -11.295 1.00 44.84 234 GLN A C 1
ATOM 1863 O O . GLN A 1 234 ? 30.884 0.838 -10.217 1.00 44.84 234 GLN A O 1
ATOM 1868 N N . VAL A 1 235 ? 30.254 2.373 -11.738 1.00 43.59 235 VAL A N 1
ATOM 1869 C CA . VAL A 1 235 ? 29.095 2.883 -10.983 1.00 43.59 235 VAL A CA 1
ATOM 1870 C C . VAL A 1 235 ? 27.974 1.840 -10.892 1.00 43.59 235 VAL A C 1
ATOM 1872 O O . VAL A 1 235 ? 27.281 1.770 -9.878 1.00 43.59 235 VAL A O 1
ATOM 1875 N N . PHE A 1 236 ? 27.832 0.974 -11.902 1.00 47.94 236 PHE A N 1
ATOM 1876 C CA . PHE A 1 236 ? 26.832 -0.101 -11.905 1.00 47.94 236 PHE A CA 1
ATOM 1877 C C . PHE A 1 236 ? 27.246 -1.369 -11.144 1.00 47.94 236 PHE A C 1
ATOM 1879 O O . PHE A 1 236 ? 26.432 -2.282 -11.021 1.00 47.94 236 PHE A O 1
ATOM 1886 N N . GLY A 1 237 ? 28.476 -1.449 -10.617 1.00 39.41 237 GLY A N 1
ATOM 1887 C CA . GLY A 1 237 ? 28.928 -2.551 -9.751 1.00 39.41 237 GLY A CA 1
ATOM 1888 C C . GLY A 1 237 ? 28.918 -3.947 -10.393 1.00 39.41 237 GLY A C 1
ATOM 1889 O O . GLY A 1 237 ? 29.136 -4.942 -9.702 1.00 39.41 237 GLY A O 1
ATOM 1890 N N . LEU A 1 238 ? 28.670 -4.041 -11.701 1.00 43.22 238 LEU A N 1
ATOM 1891 C CA . LEU A 1 238 ? 28.579 -5.295 -12.439 1.00 43.22 238 LEU A CA 1
ATOM 1892 C C . LEU A 1 238 ? 29.806 -5.427 -13.342 1.00 43.22 238 LEU A C 1
ATOM 1894 O O . LEU A 1 238 ? 29.928 -4.693 -14.325 1.00 43.22 238 LEU A O 1
ATOM 1898 N N . PRO A 1 239 ? 30.731 -6.359 -13.056 1.00 47.66 239 PRO A N 1
ATOM 1899 C CA . PRO A 1 239 ? 31.790 -6.640 -14.002 1.00 47.66 239 PRO A CA 1
ATOM 1900 C C . PRO A 1 239 ? 31.170 -7.276 -15.254 1.00 47.66 239 PRO A C 1
ATOM 1902 O O . PRO A 1 239 ? 30.291 -8.127 -15.153 1.00 47.66 239 PRO A O 1
ATOM 1905 N N . TRP A 1 240 ? 31.628 -6.880 -16.442 1.00 44.12 240 TRP A N 1
ATOM 1906 C CA . TRP A 1 240 ? 31.080 -7.301 -17.743 1.00 44.12 240 TRP A CA 1
ATOM 1907 C C . TRP A 1 240 ? 30.922 -8.830 -17.922 1.00 44.12 240 TRP A C 1
ATOM 1909 O O . TRP A 1 240 ? 30.081 -9.278 -18.699 1.00 44.12 240 TRP A O 1
ATOM 1919 N N . TRP A 1 241 ? 31.673 -9.650 -17.175 1.00 45.88 241 TRP A N 1
ATOM 1920 C CA . TRP A 1 241 ? 31.536 -11.112 -17.167 1.00 45.88 241 TRP A CA 1
ATOM 1921 C C . TRP A 1 241 ? 30.274 -11.622 -16.445 1.00 45.88 241 TRP A C 1
ATOM 1923 O O . TRP A 1 241 ? 29.795 -12.710 -16.760 1.00 45.88 241 TRP A O 1
ATOM 1933 N N . ALA A 1 242 ? 29.696 -10.848 -15.523 1.00 49.28 242 ALA A N 1
ATOM 1934 C CA . ALA A 1 242 ? 28.469 -11.205 -14.806 1.00 49.28 242 ALA A CA 1
ATOM 1935 C C . ALA A 1 242 ? 27.218 -11.157 -15.707 1.00 49.28 242 ALA A C 1
ATOM 1937 O O . ALA A 1 242 ? 26.237 -11.846 -15.443 1.00 49.28 242 ALA A O 1
ATOM 1938 N N . LEU A 1 243 ? 27.259 -10.393 -16.805 1.00 43.78 243 LEU A N 1
ATOM 1939 C CA . LEU A 1 243 ? 26.192 -10.381 -17.814 1.00 43.78 243 LEU A CA 1
ATOM 1940 C C . LEU A 1 243 ? 26.235 -11.622 -18.720 1.00 43.78 243 LEU A C 1
ATOM 1942 O O . LEU A 1 243 ? 25.194 -12.085 -19.178 1.00 43.78 243 LEU A O 1
ATOM 1946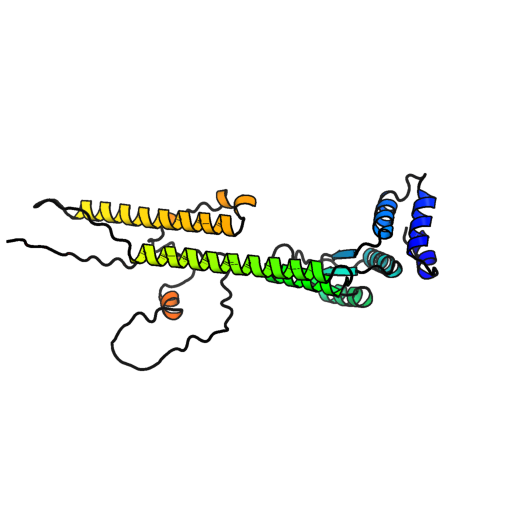 N N . LEU A 1 244 ? 27.418 -12.208 -18.935 1.00 43.59 244 LEU A N 1
ATOM 1947 C CA . LEU A 1 244 ? 27.575 -13.438 -19.718 1.00 43.59 244 LEU A CA 1
ATOM 1948 C C . LEU A 1 244 ? 27.164 -14.695 -18.938 1.00 43.59 244 LEU A C 1
ATOM 1950 O O . LEU A 1 244 ? 26.699 -15.659 -19.543 1.00 43.59 244 LEU A O 1
ATOM 1954 N N . SER A 1 245 ? 27.285 -14.697 -17.607 1.00 40.28 245 SER A N 1
ATOM 1955 C CA . SER A 1 245 ? 26.891 -15.845 -16.777 1.00 40.28 245 SER A CA 1
ATOM 1956 C C . SER A 1 245 ? 25.375 -15.963 -16.569 1.00 40.28 245 SER A C 1
ATOM 1958 O O . SER A 1 245 ? 24.884 -17.065 -16.330 1.00 40.28 245 SER A O 1
ATOM 1960 N N . GLY A 1 246 ? 24.631 -14.853 -16.676 1.00 39.12 246 GLY A N 1
ATOM 1961 C CA . GLY A 1 246 ? 23.188 -14.786 -16.407 1.00 39.12 246 GLY A CA 1
ATOM 1962 C C . GLY A 1 246 ? 22.266 -15.029 -17.605 1.00 39.12 246 GLY A C 1
ATOM 1963 O O . GLY A 1 246 ? 21.065 -15.207 -17.420 1.00 39.12 246 GLY A O 1
ATOM 1964 N N . GLY A 1 247 ? 22.790 -15.071 -18.830 1.00 39.34 247 GLY A N 1
ATOM 1965 C CA . GLY A 1 247 ? 21.961 -15.332 -20.000 1.00 39.34 247 GLY A CA 1
ATOM 1966 C C . GLY A 1 247 ? 22.597 -14.839 -21.278 1.00 39.34 247 GLY A C 1
ATOM 1967 O O . GLY A 1 247 ? 22.352 -13.714 -21.675 1.00 39.34 247 GLY A O 1
ATOM 1968 N N . VAL A 1 248 ? 23.387 -15.697 -21.919 1.00 35.91 248 VAL A N 1
ATOM 1969 C CA . VAL A 1 248 ? 23.661 -15.693 -23.360 1.00 35.91 248 VAL A CA 1
ATOM 1970 C C . VAL A 1 248 ? 24.398 -17.006 -23.655 1.00 35.91 248 VAL A C 1
ATOM 1972 O O . VAL A 1 248 ? 25.618 -17.114 -23.640 1.00 35.91 248 VAL A O 1
ATOM 1975 N N . SER A 1 249 ? 23.634 -18.056 -23.942 1.00 32.66 249 SER A N 1
ATOM 1976 C CA . SER A 1 249 ? 24.102 -19.123 -24.823 1.00 32.66 249 SER A CA 1
ATOM 1977 C C . SER A 1 249 ? 23.991 -18.608 -26.263 1.00 32.66 249 SER A C 1
ATOM 1979 O O . SER A 1 249 ? 23.098 -19.007 -27.006 1.00 32.66 249 SER A O 1
ATOM 1981 N N . VAL A 1 250 ? 24.842 -17.649 -26.638 1.00 34.84 250 VAL A N 1
ATOM 1982 C CA . VAL A 1 250 ? 25.049 -17.265 -28.043 1.00 34.84 250 VAL A CA 1
ATOM 1983 C C . VAL A 1 250 ? 26.207 -18.115 -28.533 1.00 34.84 250 VAL A C 1
ATOM 1985 O O . VAL A 1 250 ? 27.298 -18.091 -27.971 1.00 34.84 250 VAL A O 1
ATOM 1988 N N . GLY A 1 251 ? 25.896 -18.956 -29.516 1.00 32.88 251 GLY A N 1
ATOM 1989 C CA . GLY A 1 251 ? 26.701 -20.080 -29.962 1.00 32.88 251 GLY A CA 1
ATOM 1990 C C . GLY A 1 251 ? 28.168 -19.756 -30.215 1.00 32.88 251 GLY A C 1
ATOM 1991 O O . GLY A 1 251 ? 28.521 -19.171 -31.232 1.00 32.88 251 GLY A O 1
ATOM 1992 N N . ALA A 1 252 ? 29.023 -20.291 -29.350 1.00 28.39 252 ALA A N 1
ATOM 1993 C CA . ALA A 1 252 ? 30.294 -20.843 -29.773 1.00 28.39 252 ALA A CA 1
ATOM 1994 C C . ALA A 1 252 ? 30.073 -22.34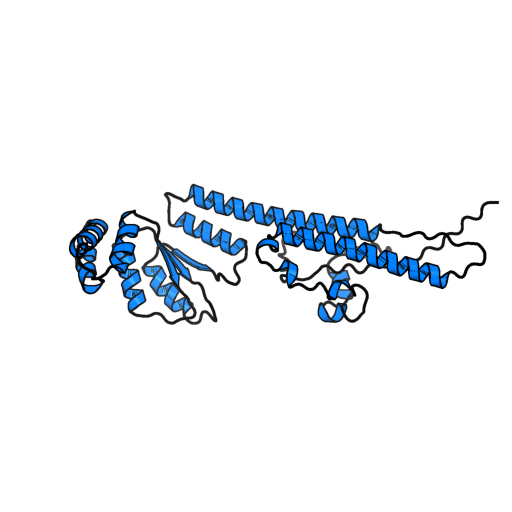8 -29.981 1.00 28.39 252 ALA A C 1
ATOM 1996 O O . ALA A 1 252 ? 30.083 -23.130 -29.033 1.00 28.39 252 ALA A O 1
ATOM 1997 N N . MET A 1 253 ? 29.844 -22.773 -31.227 1.00 35.22 253 MET A N 1
ATOM 1998 C CA . MET A 1 253 ? 30.117 -24.161 -31.600 1.00 35.22 253 MET A CA 1
ATOM 1999 C C . MET A 1 253 ? 31.636 -24.353 -31.604 1.00 35.22 253 MET A C 1
ATOM 2001 O O . MET A 1 253 ? 32.263 -24.339 -32.654 1.00 35.22 253 MET A O 1
ATOM 2005 N N . VAL A 1 254 ? 32.221 -24.534 -30.422 1.00 34.44 254 VAL A N 1
ATOM 2006 C CA . VAL A 1 254 ? 33.464 -25.288 -30.250 1.00 34.44 254 VAL A CA 1
ATOM 2007 C C . VAL A 1 254 ? 33.311 -26.117 -28.978 1.00 34.44 254 VAL A C 1
ATOM 2009 O O . VAL A 1 254 ? 33.521 -25.623 -27.881 1.00 34.44 254 VAL A O 1
ATOM 2012 N N . GLY A 1 255 ? 32.894 -27.371 -29.173 1.00 28.80 255 GLY A N 1
ATOM 2013 C CA . GLY A 1 255 ? 33.186 -28.529 -28.323 1.00 28.80 255 GLY A CA 1
ATOM 2014 C C . GLY A 1 255 ? 32.824 -28.471 -26.834 1.00 28.80 255 GLY A C 1
ATOM 2015 O O . GLY A 1 255 ? 33.522 -27.856 -26.042 1.00 28.80 255 GLY A O 1
ATOM 2016 N N . GLY A 1 256 ? 31.854 -29.297 -26.428 1.00 26.67 256 GLY A N 1
ATOM 2017 C CA . GLY A 1 256 ? 31.818 -29.840 -25.065 1.00 26.67 256 GLY A CA 1
ATOM 2018 C C . GLY A 1 256 ? 30.510 -29.609 -24.320 1.00 26.67 256 GLY A C 1
ATOM 2019 O O . GLY A 1 256 ? 30.152 -28.500 -23.953 1.00 26.67 256 GLY A O 1
ATOM 2020 N N . THR A 1 257 ? 29.810 -30.712 -24.091 1.00 38.62 257 THR A N 1
ATOM 2021 C CA . THR A 1 257 ? 28.624 -30.905 -23.252 1.00 38.62 257 THR A CA 1
ATOM 2022 C C . THR A 1 257 ? 28.587 -30.046 -21.981 1.00 38.62 257 THR A C 1
ATOM 2024 O O . THR A 1 257 ? 29.479 -30.180 -21.151 1.00 38.62 257 THR A O 1
ATOM 2027 N N . THR A 1 258 ? 27.526 -29.257 -21.777 1.00 32.38 258 THR A N 1
ATOM 2028 C CA . THR A 1 258 ? 26.651 -29.275 -20.578 1.00 32.38 258 THR A CA 1
ATOM 2029 C C . THR A 1 258 ? 25.509 -28.278 -20.800 1.00 32.38 258 THR A C 1
ATOM 2031 O O . THR A 1 258 ? 25.714 -27.069 -20.829 1.00 32.38 258 THR A O 1
ATOM 2034 N N . GLY A 1 259 ? 24.292 -28.791 -20.989 1.00 33.09 259 GLY A N 1
ATOM 2035 C CA . GLY A 1 259 ? 23.090 -27.967 -21.078 1.00 33.09 259 GLY A CA 1
ATOM 2036 C C . GLY A 1 259 ? 22.715 -27.395 -19.712 1.00 33.09 259 GLY A C 1
ATOM 2037 O O . GLY A 1 259 ? 22.486 -28.154 -18.771 1.00 33.09 259 GLY A O 1
ATOM 2038 N N . ALA A 1 260 ? 22.612 -26.072 -19.603 1.00 30.33 260 ALA A N 1
ATOM 2039 C CA . ALA A 1 260 ? 22.031 -25.424 -18.436 1.00 30.33 260 ALA A CA 1
ATOM 2040 C C . ALA A 1 260 ? 20.529 -25.223 -18.674 1.00 30.33 260 ALA A C 1
ATOM 2042 O O . ALA A 1 260 ? 20.100 -24.419 -19.501 1.00 30.33 260 ALA A O 1
ATOM 2043 N N . LYS A 1 261 ? 19.732 -26.023 -17.965 1.00 30.55 261 LYS A N 1
ATOM 2044 C CA . LYS A 1 261 ? 18.275 -25.922 -17.897 1.00 30.55 261 LYS A CA 1
ATOM 2045 C C . LYS A 1 261 ? 17.896 -24.589 -17.246 1.00 30.55 261 LYS A C 1
ATOM 2047 O O . LYS A 1 261 ? 18.226 -24.367 -16.085 1.00 30.55 261 LYS A O 1
ATOM 2052 N N . ILE A 1 262 ? 17.169 -23.738 -17.965 1.00 32.59 262 ILE A N 1
ATOM 2053 C CA . ILE A 1 262 ? 16.507 -22.566 -17.383 1.00 32.59 262 ILE A CA 1
ATOM 2054 C C . ILE A 1 262 ? 15.247 -23.084 -16.683 1.00 32.59 262 ILE A C 1
ATOM 2056 O O . ILE A 1 262 ? 14.248 -23.410 -17.324 1.00 32.59 262 ILE A O 1
ATOM 2060 N N . GLY A 1 263 ? 15.344 -23.267 -15.367 1.00 26.61 263 GLY A N 1
ATOM 2061 C CA . GLY A 1 263 ? 14.221 -23.627 -14.512 1.00 26.61 263 GLY A CA 1
ATOM 2062 C C . GLY A 1 263 ? 13.325 -22.418 -14.267 1.00 26.61 263 GLY A C 1
ATOM 2063 O O . GLY A 1 263 ? 13.783 -21.381 -13.793 1.00 26.61 263 GLY A O 1
ATOM 2064 N N . ALA A 1 264 ? 12.043 -22.571 -14.587 1.00 34.25 264 ALA A N 1
ATOM 2065 C CA . ALA A 1 264 ? 10.972 -21.705 -14.123 1.00 34.25 264 ALA A CA 1
ATOM 2066 C C . ALA A 1 264 ? 10.935 -21.690 -12.581 1.00 34.25 264 ALA A C 1
ATOM 2068 O O . ALA A 1 264 ? 10.995 -22.752 -11.963 1.00 34.25 264 ALA A O 1
ATOM 2069 N N . GLY A 1 265 ? 10.812 -20.507 -11.967 1.00 28.67 265 GLY A N 1
ATOM 2070 C CA . GLY A 1 265 ? 10.466 -20.383 -10.541 1.00 28.67 265 GLY A CA 1
ATOM 2071 C C . GLY A 1 265 ? 11.507 -19.763 -9.601 1.00 28.67 265 GLY A C 1
ATOM 2072 O O . GLY A 1 265 ? 11.414 -19.979 -8.398 1.00 28.67 265 GLY A O 1
ATOM 2073 N N . GLY A 1 266 ? 12.480 -18.994 -10.097 1.00 25.84 266 GLY A N 1
ATOM 2074 C CA . GLY A 1 266 ? 13.367 -18.191 -9.249 1.00 25.84 266 GLY A CA 1
ATOM 2075 C C . GLY A 1 266 ? 13.031 -16.709 -9.353 1.00 25.84 266 GLY A C 1
ATOM 2076 O O . GLY A 1 266 ? 13.241 -16.114 -10.407 1.00 25.84 266 GLY A O 1
ATOM 2077 N N . GLU A 1 267 ? 12.516 -16.112 -8.276 1.00 29.86 267 GLU A N 1
ATOM 2078 C CA . GLU A 1 267 ? 12.384 -14.660 -8.145 1.00 29.86 267 GLU A CA 1
ATOM 2079 C C . GLU A 1 267 ? 13.772 -14.020 -8.272 1.00 29.86 267 GLU A C 1
ATOM 2081 O O . GLU A 1 267 ? 14.559 -13.989 -7.326 1.00 29.86 267 GLU A O 1
ATOM 2086 N N . VAL A 1 268 ? 14.092 -13.502 -9.458 1.00 30.83 268 VAL A N 1
ATOM 2087 C CA . VAL A 1 268 ? 15.214 -12.582 -9.610 1.00 30.83 268 VAL A CA 1
ATOM 2088 C C . VAL A 1 268 ? 14.767 -11.290 -8.941 1.00 30.83 268 VAL A C 1
ATOM 2090 O O . VAL A 1 268 ? 14.052 -10.477 -9.528 1.00 30.83 268 VAL A O 1
ATOM 2093 N N . ALA A 1 269 ? 15.134 -11.134 -7.671 1.00 29.52 269 ALA A N 1
ATOM 2094 C CA . ALA A 1 269 ? 15.025 -9.880 -6.950 1.00 29.52 269 ALA A CA 1
ATOM 2095 C C . ALA A 1 269 ? 15.961 -8.866 -7.621 1.00 29.52 269 ALA A C 1
ATOM 2097 O O . ALA A 1 269 ? 17.091 -8.658 -7.193 1.00 29.52 269 ALA A O 1
ATOM 2098 N N . MET A 1 270 ? 15.490 -8.268 -8.713 1.00 32.97 270 MET A N 1
ATOM 2099 C CA . MET A 1 270 ? 16.117 -7.116 -9.341 1.00 32.97 270 MET A CA 1
ATOM 2100 C C . MET A 1 270 ? 16.079 -5.978 -8.309 1.00 32.97 270 MET A C 1
ATOM 2102 O O . MET A 1 270 ? 14.982 -5.590 -7.883 1.00 32.97 270 MET A O 1
ATOM 2106 N N . PRO A 1 271 ? 17.227 -5.441 -7.864 1.00 31.83 271 PRO A N 1
ATOM 2107 C CA . PRO A 1 271 ? 17.247 -4.196 -7.118 1.00 31.83 271 PRO A CA 1
ATOM 2108 C C . PRO A 1 271 ? 16.537 -3.136 -7.960 1.00 31.83 271 PRO A C 1
ATOM 2110 O O . PRO A 1 271 ? 16.814 -2.974 -9.149 1.00 31.83 271 PRO A O 1
ATOM 2113 N N . SER A 1 272 ? 15.575 -2.447 -7.356 1.00 31.00 272 SER A N 1
ATOM 2114 C CA . SER A 1 272 ? 14.880 -1.324 -7.970 1.00 31.00 272 SER A CA 1
ATOM 2115 C C . SER A 1 272 ? 15.903 -0.297 -8.459 1.00 31.00 272 SER A C 1
ATOM 2117 O O . SER A 1 272 ? 16.563 0.332 -7.636 1.00 31.00 272 SER A O 1
ATOM 2119 N N . GLY A 1 273 ? 16.022 -0.130 -9.777 1.00 35.09 273 GLY A N 1
ATOM 2120 C CA . GLY A 1 273 ? 16.774 0.976 -10.371 1.00 35.09 273 GLY A CA 1
ATOM 2121 C C . GLY A 1 273 ? 18.059 0.633 -11.124 1.00 35.09 273 GLY A C 1
ATOM 2122 O O . GLY A 1 273 ? 18.864 1.536 -11.302 1.00 35.09 273 GLY A O 1
ATOM 2123 N N . ILE A 1 274 ? 18.269 -0.598 -11.604 1.00 33.47 274 ILE A N 1
ATOM 2124 C CA . ILE A 1 274 ? 19.345 -0.848 -12.582 1.00 33.47 274 ILE A CA 1
ATOM 2125 C C . ILE A 1 274 ? 18.855 -0.394 -13.973 1.00 33.47 274 ILE A C 1
ATOM 2127 O O . ILE A 1 274 ? 17.952 -1.036 -14.518 1.00 33.47 274 ILE A O 1
ATOM 2131 N N . PRO A 1 275 ? 19.391 0.687 -14.574 1.00 35.84 275 PRO A N 1
ATOM 2132 C CA . PRO A 1 275 ? 19.190 0.939 -15.992 1.00 35.84 275 PRO A CA 1
ATOM 2133 C C . PRO A 1 275 ? 19.894 -0.173 -16.776 1.00 35.84 275 PRO A C 1
ATOM 2135 O O . PRO A 1 275 ? 21.056 -0.498 -16.535 1.00 35.84 275 PRO A O 1
ATOM 2138 N N . LEU A 1 276 ? 19.164 -0.791 -17.701 1.00 36.94 276 LEU A N 1
ATOM 2139 C CA . LEU A 1 276 ? 19.720 -1.742 -18.657 1.00 36.94 276 LEU A CA 1
ATOM 2140 C C . LEU A 1 276 ? 20.579 -0.971 -19.661 1.00 36.94 276 LEU A C 1
ATOM 2142 O O . LEU A 1 276 ? 20.100 -0.588 -20.725 1.00 36.94 276 LEU A O 1
ATOM 2146 N N . THR A 1 277 ? 21.842 -0.729 -19.320 1.00 40.06 277 THR A N 1
ATOM 2147 C CA . THR A 1 277 ? 22.803 -0.135 -20.247 1.00 40.06 277 THR A CA 1
ATOM 2148 C C . THR A 1 277 ? 23.237 -1.195 -21.258 1.00 40.06 277 THR A C 1
ATOM 2150 O O . THR A 1 277 ? 23.868 -2.206 -20.943 1.00 40.06 277 THR A O 1
ATOM 2153 N N . LEU A 1 278 ? 22.818 -1.006 -22.509 1.00 38.22 278 LEU A N 1
ATOM 2154 C CA . LEU A 1 278 ? 23.084 -1.936 -23.597 1.00 38.22 278 LEU A CA 1
ATOM 2155 C C . LEU A 1 278 ? 24.486 -1.697 -24.173 1.00 38.22 278 LEU A C 1
ATOM 2157 O O . LEU A 1 278 ? 24.679 -0.815 -25.007 1.00 38.22 278 LEU A O 1
ATOM 2161 N N . GLY A 1 279 ? 25.459 -2.520 -23.785 1.00 36.84 279 GLY A N 1
ATOM 2162 C CA . GLY A 1 279 ? 26.759 -2.571 -24.455 1.00 36.84 279 GLY A CA 1
ATOM 2163 C C . GLY A 1 279 ? 26.627 -3.178 -25.856 1.00 36.84 279 GLY A C 1
ATOM 2164 O O . GLY A 1 279 ? 26.541 -4.396 -26.001 1.00 36.84 279 GLY A O 1
ATOM 2165 N N . ALA A 1 280 ? 26.590 -2.348 -26.901 1.00 36.34 280 ALA A N 1
ATOM 2166 C CA . ALA A 1 280 ? 26.585 -2.826 -28.283 1.00 36.34 280 ALA A CA 1
ATOM 2167 C C . ALA A 1 280 ? 28.003 -3.255 -28.712 1.00 36.34 280 ALA A C 1
ATOM 2169 O O . ALA A 1 280 ? 28.918 -2.434 -28.775 1.00 36.34 280 ALA A O 1
ATOM 2170 N N . LEU A 1 281 ? 28.181 -4.538 -29.044 1.00 33.25 281 LEU A N 1
ATOM 2171 C CA . LEU A 1 281 ? 29.383 -5.040 -29.716 1.00 33.25 281 LEU A CA 1
ATOM 2172 C C . LEU A 1 281 ? 29.480 -4.392 -31.107 1.00 33.25 281 LEU A C 1
ATOM 2174 O O . LEU A 1 281 ? 28.640 -4.630 -31.974 1.00 33.25 281 LEU A O 1
ATOM 2178 N N . THR A 1 282 ? 30.494 -3.557 -31.329 1.00 31.88 282 THR A N 1
ATOM 2179 C CA . THR A 1 282 ? 30.744 -2.918 -32.627 1.00 31.88 282 THR A CA 1
ATOM 2180 C C . THR A 1 282 ? 31.506 -3.875 -33.546 1.00 31.88 282 THR A C 1
ATOM 2182 O O . THR A 1 282 ? 32.702 -4.096 -33.387 1.00 31.88 282 THR A O 1
ATOM 2185 N N . GLY A 1 283 ? 30.814 -4.456 -34.528 1.00 36.38 283 GLY A N 1
ATOM 2186 C CA . GLY A 1 283 ? 31.433 -5.190 -35.634 1.00 36.38 283 GLY A CA 1
ATOM 2187 C C . GLY A 1 283 ? 31.573 -4.292 -36.862 1.00 36.38 283 GLY A C 1
ATOM 2188 O O . GLY A 1 283 ? 30.568 -3.870 -37.429 1.00 36.38 283 GLY A O 1
ATOM 2189 N N . VAL A 1 284 ? 32.801 -3.989 -37.291 1.00 31.52 284 VAL A N 1
ATOM 2190 C CA . VAL A 1 284 ? 33.046 -3.288 -38.563 1.00 31.52 284 VAL A CA 1
ATOM 2191 C C . VAL A 1 284 ? 33.152 -4.329 -39.675 1.00 31.52 284 VAL A C 1
ATOM 2193 O O . VAL A 1 284 ? 34.102 -5.106 -39.705 1.00 31.52 284 VAL A O 1
ATOM 2196 N N . VAL A 1 285 ? 32.194 -4.334 -40.604 1.00 34.06 285 VAL A N 1
ATOM 2197 C CA . VAL A 1 285 ? 32.264 -5.142 -41.831 1.00 34.06 285 VAL A CA 1
ATOM 2198 C C . VAL A 1 285 ? 32.537 -4.207 -43.007 1.00 34.06 285 VAL A C 1
ATOM 2200 O O . VAL A 1 285 ? 31.694 -3.389 -43.369 1.00 34.06 285 VAL A O 1
ATOM 2203 N N . VAL A 1 286 ? 33.728 -4.316 -43.598 1.00 34.00 286 VAL A N 1
ATOM 2204 C CA . VAL A 1 286 ? 34.106 -3.589 -44.819 1.00 34.00 286 VAL A CA 1
ATOM 2205 C C . VAL A 1 286 ? 33.809 -4.488 -46.018 1.00 34.00 286 VAL A C 1
ATOM 2207 O O . VAL A 1 286 ? 34.512 -5.468 -46.244 1.00 34.00 286 VAL A O 1
ATOM 2210 N N . GLY A 1 287 ? 32.759 -4.173 -46.778 1.00 32.97 287 GLY A N 1
ATOM 2211 C CA . GLY A 1 287 ? 32.419 -4.854 -48.030 1.00 32.97 287 GLY A CA 1
ATOM 2212 C C . GLY A 1 287 ? 32.707 -3.960 -49.233 1.00 32.97 287 GLY A C 1
ATOM 2213 O O . GLY A 1 287 ? 32.139 -2.876 -49.339 1.00 32.97 287 GLY A O 1
ATOM 2214 N N . GLY A 1 288 ? 33.585 -4.400 -50.136 1.00 29.64 288 GLY A N 1
ATOM 2215 C CA . GLY A 1 288 ? 33.811 -3.752 -51.427 1.00 29.64 288 GLY A CA 1
ATOM 2216 C C . GLY A 1 288 ? 33.018 -4.458 -52.522 1.00 29.64 288 GLY A C 1
ATOM 2217 O O . GLY A 1 288 ? 33.293 -5.618 -52.816 1.00 29.64 288 GLY A O 1
ATOM 2218 N N . VAL A 1 289 ? 32.054 -3.771 -53.138 1.00 32.75 289 VAL A N 1
ATOM 2219 C CA . VAL A 1 289 ? 31.437 -4.232 -54.390 1.00 32.75 289 VAL A CA 1
ATOM 2220 C C . VAL A 1 289 ? 32.272 -3.669 -55.536 1.00 32.75 289 VAL A C 1
ATOM 2222 O O . VAL A 1 289 ? 32.145 -2.500 -55.891 1.00 32.75 289 VAL A O 1
ATOM 2225 N N . GLY A 1 290 ? 33.170 -4.490 -56.078 1.00 28.59 290 GLY A N 1
ATOM 2226 C CA . GLY A 1 290 ? 33.812 -4.216 -57.360 1.00 28.59 290 GLY A CA 1
ATOM 2227 C C . GLY A 1 290 ? 32.844 -4.572 -58.483 1.00 28.59 290 GLY A C 1
ATOM 2228 O O . GLY A 1 290 ? 32.649 -5.751 -58.763 1.00 28.59 290 GLY A O 1
ATOM 2229 N N . GLY A 1 291 ? 32.205 -3.568 -59.082 1.00 30.66 291 GLY A N 1
ATOM 2230 C CA . GLY A 1 291 ? 31.536 -3.714 -60.375 1.00 30.66 291 GLY A CA 1
ATOM 2231 C C . GLY A 1 291 ? 32.576 -3.605 -61.488 1.00 30.66 291 GLY A C 1
ATOM 2232 O O . GLY A 1 291 ? 33.364 -2.657 -61.477 1.00 30.66 291 GLY A O 1
ATOM 2233 N N . GLY A 1 292 ? 32.613 -4.605 -62.373 1.00 32.50 292 GLY A N 1
ATOM 2234 C CA . GLY A 1 292 ? 33.357 -4.559 -63.636 1.00 32.50 292 GLY A CA 1
ATOM 2235 C C . GLY A 1 292 ? 32.687 -3.681 -64.684 1.00 32.50 292 GLY A C 1
ATOM 2236 O O . GLY A 1 292 ? 31.514 -3.295 -64.473 1.00 32.50 292 GLY A O 1
#